Protein AF-A0A193GL97-F1 (afdb_monomer)

Mean predicted aligned error: 12.34 Å

Secondary structure (DSSP, 8-state):
------PPPPS---SSSS--SHHHHHHHHHTSS-HHHHHHHHHHHHHHHHHHTHHHHHHHHHHHHHS-S-HHHHHHHHHHHHHHHHHHHHHHHHHHT-TTSHHHHHHHHHHHHHHHHHHHHHHHHHHHHHHHHHHHHHTPPP-HHHHHHHHHHHHHHHHHHHHHHHHHH-HHHHHHHHHHHHHHHHHHHHS-SSTTHHHHHHHHHHHHHHHHH-HHHHGGGTSS-S--------TT---TT-------

pLDDT: mean 73.27, std 18.0, range [20.91, 94.56]

Foldseek 3Di:
DPPDPDDQDPLDDQPDPDDLAPLLVVVVVVVPADPVLSSLLLVVLLVVCCVPVVVVLVVQLVVLVVPDPDPVSSLVSSVVSSSVSSNVVLVVCVVVVPLCDHPSVSLVSLLVSLVSLLLSLLVVLLVLLVVLLVCVVVVHDDPLLVLLVSNLVSVVVLLVSLVVQCVSVNDVSSVVSVVSNVNSLVSQQPSDPDDPSNVSSVVSVVSNVVCVVCVVVSCPPVPPDPDPPPVPPRPSPDDSPPPDDPDD

Solvent-accessible surface area (backbone atoms only — not comparable to full-atom values): 14102 Å² total; per-residue (Å²): 129,81,74,83,79,77,66,84,72,71,87,69,80,56,88,55,90,62,80,81,53,63,72,54,45,53,40,45,74,66,68,82,46,60,62,70,42,48,33,50,38,50,39,54,42,47,54,49,37,59,66,77,40,38,69,65,48,50,53,52,42,52,50,28,61,73,75,42,90,49,67,68,60,25,48,49,48,41,47,50,53,52,50,53,48,32,53,52,51,51,52,53,39,54,74,73,63,43,67,73,44,70,72,56,16,45,53,55,32,39,54,53,50,54,52,50,42,42,53,50,50,16,49,50,36,34,50,53,16,52,50,48,41,49,25,55,77,74,70,45,84,73,65,49,70,63,51,15,55,53,52,43,55,48,50,58,49,48,52,53,48,28,55,50,38,22,76,75,67,33,64,72,50,18,55,52,43,49,52,49,38,49,51,12,57,50,34,30,58,57,36,56,96,66,70,56,36,30,47,51,27,52,49,30,51,54,48,27,54,49,34,72,76,40,45,84,82,59,46,89,77,69,85,81,73,94,72,72,81,70,79,66,73,60,86,78,72,64,64,96,79,70,73,78,78,84,72,133

Sequence (248 aa):
MEPDRKCPTPVYQPFLKELVIADLQDAERSGAFDRDVLLFAQDGYVMRVLAECRDRLAEAFTAANGDSEDPEERSSRKRSAVIAAVLELYARLKEEGDETTGVRGYAGAAAVFLNGAIVDYETYLRDVAQHLEQSVQVGHTPDVGWLAGHTYAVLARASRTIETVEAALGVEAGCRAETLISAGVRAIGSAGQDSVSAALGKQLWRTVEAIDRAPQTHVMNAEETLASTAVLDDVWDIAPAERQEFEP

Structure (mmCIF, N/CA/C/O backbone):
data_AF-A0A193GL97-F1
#
_entry.id   AF-A0A193GL97-F1
#
loop_
_atom_site.group_PDB
_atom_site.id
_atom_site.type_symbol
_atom_site.label_atom_id
_atom_site.label_alt_id
_atom_site.label_comp_id
_atom_site.label_asym_id
_atom_site.label_entity_id
_atom_site.label_seq_id
_atom_site.pdbx_PDB_ins_code
_atom_site.Cartn_x
_atom_site.Cartn_y
_atom_site.Cartn_z
_atom_site.occupancy
_atom_site.B_iso_or_equiv
_atom_site.auth_seq_id
_atom_site.auth_comp_id
_atom_site.auth_asym_id
_atom_site.auth_atom_id
_atom_site.pdbx_PDB_model_num
ATOM 1 N N . MET A 1 1 ? -5.688 11.686 -29.466 1.00 30.88 1 MET A N 1
ATOM 2 C CA . MET A 1 1 ? -5.939 11.512 -28.025 1.00 30.88 1 MET A CA 1
ATOM 3 C C . MET A 1 1 ? -4.676 10.914 -27.462 1.00 30.88 1 MET A C 1
ATOM 5 O O . MET A 1 1 ? -4.304 9.840 -27.918 1.00 30.88 1 MET A O 1
ATOM 9 N N . GLU A 1 2 ? -3.960 11.640 -26.606 1.00 32.41 2 GLU A N 1
ATOM 10 C CA . GLU A 1 2 ? -2.906 11.002 -25.817 1.00 32.41 2 GLU A CA 1
ATOM 11 C C . GLU A 1 2 ? -3.587 9.916 -24.973 1.00 32.41 2 GLU A C 1
ATOM 13 O O . GLU A 1 2 ? -4.615 10.217 -24.361 1.00 32.41 2 GLU A O 1
ATOM 18 N N . PRO A 1 3 ? -3.124 8.656 -25.012 1.00 39.53 3 PRO A N 1
ATOM 19 C CA . PRO A 1 3 ? -3.649 7.644 -24.110 1.00 39.53 3 PRO A CA 1
ATOM 20 C C . PRO A 1 3 ? -3.444 8.157 -22.686 1.00 39.53 3 PRO A C 1
ATOM 22 O O . PRO A 1 3 ? -2.360 8.658 -22.376 1.00 39.53 3 PRO A O 1
ATOM 25 N N . ASP A 1 4 ? -4.499 8.082 -21.872 1.00 42.72 4 ASP A N 1
ATOM 26 C CA . ASP A 1 4 ? -4.490 8.467 -20.462 1.00 42.72 4 ASP A CA 1
ATOM 27 C C . ASP A 1 4 ? -3.197 7.959 -19.825 1.00 42.72 4 ASP A C 1
ATOM 29 O O . ASP A 1 4 ? -2.963 6.748 -19.731 1.00 42.72 4 ASP A O 1
ATOM 33 N N . ARG A 1 5 ? -2.301 8.892 -19.487 1.00 46.00 5 ARG A N 1
ATOM 34 C CA . ARG A 1 5 ? -0.999 8.576 -18.907 1.00 46.00 5 ARG A CA 1
ATOM 35 C C . ARG A 1 5 ? -1.281 8.039 -17.511 1.00 46.00 5 ARG A C 1
ATOM 37 O O . ARG A 1 5 ? -1.418 8.811 -16.568 1.00 46.00 5 ARG A O 1
ATOM 44 N N . LYS A 1 6 ? -1.436 6.718 -17.389 1.00 41.28 6 LYS A N 1
ATOM 45 C CA . LYS A 1 6 ? -1.615 6.048 -16.101 1.00 41.28 6 LYS A CA 1
ATOM 46 C C . LYS A 1 6 ? -0.373 6.311 -15.255 1.00 41.28 6 LYS A C 1
ATOM 48 O O . LYS A 1 6 ? 0.662 5.674 -15.440 1.00 41.28 6 LYS A O 1
ATOM 53 N N . CYS A 1 7 ? -0.467 7.278 -14.348 1.00 41.31 7 CYS A N 1
ATOM 54 C CA . CYS A 1 7 ? 0.493 7.417 -13.264 1.00 41.31 7 CYS A CA 1
ATOM 55 C C . CYS A 1 7 ? 0.487 6.120 -12.444 1.00 41.31 7 CYS A C 1
ATOM 57 O O . CYS A 1 7 ? -0.584 5.523 -12.289 1.00 41.31 7 CYS A O 1
ATOM 59 N N . PRO A 1 8 ? 1.641 5.681 -11.911 1.00 42.50 8 PRO A N 1
ATOM 60 C CA . PRO A 1 8 ? 1.661 4.556 -10.994 1.00 42.50 8 PRO A CA 1
ATOM 61 C C . PRO A 1 8 ? 0.689 4.842 -9.855 1.00 42.50 8 PRO A C 1
ATOM 63 O O . PRO A 1 8 ? 0.817 5.848 -9.149 1.00 42.50 8 PRO A O 1
ATOM 66 N N . THR A 1 9 ? -0.320 3.986 -9.728 1.00 43.88 9 THR A N 1
ATOM 67 C CA . THR A 1 9 ? -1.281 4.051 -8.637 1.00 43.88 9 THR A CA 1
ATOM 68 C C . THR A 1 9 ? -0.497 3.931 -7.327 1.00 43.88 9 THR A C 1
ATOM 70 O O . THR A 1 9 ? 0.412 3.100 -7.250 1.00 43.88 9 THR A O 1
ATOM 73 N N . PRO A 1 10 ? -0.758 4.782 -6.318 1.00 46.41 10 PRO A N 1
ATOM 74 C CA . PRO A 1 10 ? -0.113 4.631 -5.023 1.00 46.41 10 PRO A CA 1
ATOM 75 C C . PRO A 1 10 ? -0.343 3.210 -4.500 1.00 46.41 10 PRO A C 1
ATOM 77 O O . PRO A 1 10 ? -1.465 2.718 -4.585 1.00 46.41 10 PRO A O 1
ATOM 80 N N . VAL A 1 11 ? 0.712 2.609 -3.941 1.00 53.19 11 VAL A N 1
ATOM 81 C CA . VAL A 1 11 ? 0.752 1.258 -3.335 1.00 53.19 11 VAL A CA 1
ATOM 82 C C . VAL A 1 11 ? -0.427 1.007 -2.388 1.00 53.19 11 VAL A C 1
ATOM 84 O O . VAL A 1 11 ? -0.918 -0.101 -2.233 1.00 53.19 11 VAL A O 1
ATOM 87 N N . TYR A 1 12 ? -0.904 2.062 -1.737 1.00 62.31 12 TYR A N 1
ATOM 88 C CA . TYR A 1 12 ? -2.032 2.002 -0.834 1.00 62.31 12 TYR A CA 1
ATOM 89 C C . TYR A 1 12 ? -2.668 3.388 -0.744 1.00 62.31 12 TYR A C 1
ATOM 91 O O . TYR A 1 12 ? -1.975 4.393 -0.564 1.00 62.31 12 TYR A O 1
ATOM 99 N N . GLN A 1 13 ? -3.990 3.450 -0.896 1.00 68.12 13 GLN A N 1
ATOM 100 C CA . GLN A 1 13 ? -4.765 4.654 -0.623 1.00 68.12 13 GLN A CA 1
ATOM 101 C C . GLN A 1 13 ? -5.579 4.431 0.650 1.00 68.12 13 GLN A C 1
ATOM 103 O O . GLN A 1 13 ? -6.522 3.640 0.619 1.00 68.12 13 GLN A O 1
ATOM 108 N N . PRO A 1 14 ? -5.237 5.112 1.754 1.00 73.88 14 PRO A N 1
ATOM 109 C CA . PRO A 1 14 ? -5.942 4.927 3.007 1.00 73.88 14 PRO A CA 1
ATOM 110 C C . PRO A 1 14 ? -7.363 5.475 2.918 1.00 73.88 14 PRO A C 1
ATOM 112 O O . PRO A 1 14 ? -7.591 6.591 2.436 1.00 73.88 14 PRO A O 1
ATOM 115 N N . PHE A 1 15 ? -8.310 4.707 3.441 1.00 77.12 15 PHE A N 1
ATOM 116 C CA . PHE A 1 15 ? -9.710 5.089 3.556 1.00 77.12 15 PHE A CA 1
ATOM 117 C C . PHE A 1 15 ? -9.863 6.312 4.465 1.00 77.12 15 PHE A C 1
ATOM 119 O O . PHE A 1 15 ? -10.583 7.263 4.150 1.00 77.12 15 PHE A O 1
ATOM 126 N N . LEU A 1 16 ? -9.120 6.326 5.574 1.00 80.25 16 LEU A N 1
ATOM 127 C CA . LEU A 1 16 ? -8.947 7.496 6.428 1.00 80.25 16 LEU A CA 1
ATOM 128 C C . LEU A 1 16 ? -7.535 8.059 6.245 1.00 80.25 16 LEU A C 1
ATOM 130 O O . LEU A 1 16 ? -6.561 7.463 6.684 1.00 80.25 16 LEU A O 1
ATOM 134 N N . LYS A 1 17 ? -7.422 9.247 5.639 1.00 83.38 17 LYS A N 1
ATOM 135 C CA . LYS A 1 17 ? -6.127 9.906 5.352 1.00 83.38 17 LYS A CA 1
ATOM 136 C C . LYS A 1 17 ? -5.343 10.336 6.600 1.00 83.38 17 LYS A C 1
ATOM 138 O O . LYS A 1 17 ? -4.157 10.665 6.503 1.00 83.38 17 LYS A O 1
ATOM 143 N N . GLU A 1 18 ? -6.010 10.360 7.747 1.00 88.38 18 GLU A N 1
ATOM 144 C CA . GLU A 1 18 ? -5.470 10.761 9.041 1.00 88.38 18 GLU A CA 1
ATOM 145 C C . GLU A 1 18 ? -5.626 9.622 10.049 1.00 88.38 18 GLU A C 1
ATOM 147 O O . GLU A 1 18 ? -6.633 8.907 10.051 1.00 88.38 18 GLU A O 1
ATOM 152 N N . LEU A 1 19 ? -4.633 9.469 10.927 1.00 89.31 19 LEU A N 1
ATOM 153 C CA . LEU A 1 19 ? -4.725 8.548 12.053 1.00 89.31 19 LEU A CA 1
ATOM 154 C C . LEU A 1 19 ? -5.715 9.104 13.077 1.00 89.31 19 LEU A C 1
ATOM 156 O O . LEU A 1 19 ? -5.576 10.239 13.526 1.00 89.31 19 LEU A O 1
ATOM 160 N N . VAL A 1 20 ? -6.693 8.292 13.464 1.00 92.38 20 VAL A N 1
ATOM 161 C CA . VAL A 1 20 ? -7.712 8.607 14.474 1.00 92.38 20 VAL A CA 1
ATOM 162 C C . VAL A 1 20 ? -7.527 7.791 15.753 1.00 92.38 20 VAL A C 1
ATOM 164 O O . VAL A 1 20 ? -7.973 8.212 16.816 1.00 92.38 20 VAL A O 1
ATOM 167 N N . ILE A 1 21 ? -6.840 6.647 15.679 1.00 92.25 21 ILE A N 1
ATOM 168 C CA . ILE A 1 21 ? -6.550 5.796 16.839 1.00 92.25 21 ILE A CA 1
ATOM 169 C C . ILE A 1 21 ? -5.367 6.382 17.622 1.00 92.25 21 ILE A C 1
ATOM 171 O O . ILE A 1 21 ? -4.259 6.478 17.095 1.00 92.25 21 ILE A O 1
ATOM 175 N N . ALA A 1 22 ? -5.588 6.722 18.896 1.00 91.75 22 ALA A N 1
ATOM 176 C CA . ALA A 1 22 ? -4.595 7.386 19.750 1.00 91.75 22 ALA A CA 1
ATOM 177 C C . ALA A 1 22 ? -3.260 6.626 19.845 1.00 91.75 22 ALA A C 1
ATOM 179 O O . ALA A 1 22 ? -2.205 7.234 19.690 1.00 91.75 22 ALA A O 1
ATOM 180 N N . ASP A 1 23 ? -3.299 5.300 20.007 1.00 88.12 23 ASP A N 1
ATOM 181 C CA . ASP A 1 23 ? -2.085 4.476 20.068 1.00 88.12 23 ASP A CA 1
ATOM 182 C C . ASP A 1 23 ? -1.264 4.557 18.765 1.00 88.12 23 ASP A C 1
ATOM 184 O O . ASP A 1 23 ? -0.035 4.567 18.805 1.00 88.12 23 ASP A O 1
ATOM 188 N N . LEU A 1 24 ? -1.926 4.647 17.604 1.00 89.56 24 LEU A N 1
ATOM 189 C CA . LEU A 1 24 ? -1.249 4.790 16.311 1.00 89.56 24 LEU A CA 1
ATOM 190 C C . LEU A 1 24 ? -0.707 6.211 16.120 1.00 89.56 24 LEU A C 1
ATOM 192 O O . LEU A 1 24 ? 0.387 6.376 15.590 1.00 89.56 24 LEU A O 1
ATOM 196 N N . GLN A 1 25 ? -1.422 7.232 16.596 1.00 91.12 25 GLN A N 1
ATOM 197 C CA . GLN A 1 25 ? -0.922 8.611 16.619 1.00 91.12 25 GLN A CA 1
ATOM 198 C C . GLN A 1 25 ? 0.302 8.759 17.539 1.00 91.12 25 GLN A C 1
ATOM 200 O O . GLN A 1 25 ? 1.227 9.507 17.227 1.00 91.12 25 GLN A O 1
ATOM 205 N N . ASP A 1 26 ? 0.315 8.073 18.686 1.00 87.12 26 ASP A N 1
ATOM 206 C CA . ASP A 1 26 ? 1.479 8.005 19.577 1.00 87.12 26 ASP A CA 1
ATOM 207 C C . ASP A 1 26 ? 2.656 7.301 18.884 1.00 87.12 26 ASP A C 1
ATOM 209 O O . ASP A 1 26 ? 3.794 7.772 18.961 1.00 87.12 26 ASP A O 1
ATOM 213 N N . ALA A 1 27 ? 2.382 6.211 18.159 1.00 82.75 27 ALA A N 1
ATOM 214 C CA . ALA A 1 27 ? 3.382 5.495 17.375 1.00 82.75 27 ALA A CA 1
ATOM 215 C C . ALA A 1 27 ? 3.979 6.378 16.263 1.00 82.75 27 ALA A C 1
ATOM 217 O O . ALA A 1 27 ? 5.202 6.446 16.141 1.00 82.75 27 ALA A O 1
ATOM 218 N N . GLU A 1 28 ? 3.153 7.122 15.520 1.00 86.56 28 GLU A N 1
ATOM 219 C CA . GLU A 1 28 ? 3.602 8.089 14.504 1.00 86.56 28 GLU A CA 1
ATOM 220 C C . GLU A 1 28 ? 4.511 9.159 15.125 1.00 86.56 28 GLU A C 1
ATOM 222 O O . GLU A 1 28 ? 5.621 9.400 14.648 1.00 86.56 28 GLU A O 1
ATOM 227 N N . ARG A 1 29 ? 4.092 9.745 16.256 1.00 87.62 29 ARG A N 1
ATOM 228 C CA . A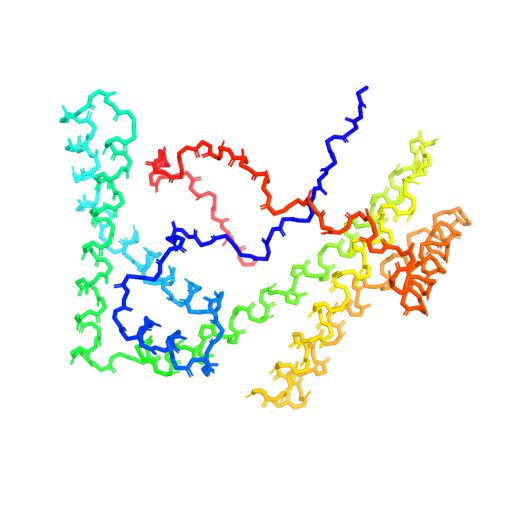RG A 1 29 ? 4.863 10.767 16.984 1.00 87.62 29 ARG A CA 1
ATOM 229 C C . ARG A 1 29 ? 6.214 10.272 17.494 1.00 87.62 29 ARG A C 1
ATOM 231 O O . ARG A 1 29 ? 7.126 11.080 17.657 1.00 87.62 29 ARG A O 1
ATOM 238 N N . SER A 1 30 ? 6.361 8.972 17.742 1.00 84.00 30 SER A N 1
ATOM 239 C CA . SER A 1 30 ? 7.635 8.393 18.180 1.00 84.00 30 SER A CA 1
ATOM 240 C C . SER A 1 30 ? 8.706 8.375 17.079 1.00 84.00 30 SER A C 1
ATOM 242 O O . SER A 1 30 ? 9.890 8.253 17.388 1.00 84.00 30 SER A O 1
ATOM 244 N N . GLY A 1 31 ? 8.306 8.464 15.803 1.00 77.44 31 GLY A N 1
ATOM 245 C CA . GLY A 1 31 ? 9.193 8.349 14.640 1.00 77.44 31 GLY A CA 1
ATOM 246 C C . GLY A 1 31 ? 9.763 6.946 14.400 1.00 77.44 31 GLY A C 1
ATOM 247 O O . GLY A 1 31 ? 10.525 6.754 13.457 1.00 77.44 31 GLY A O 1
ATOM 248 N N . ALA A 1 32 ? 9.409 5.963 15.232 1.00 74.56 32 ALA A N 1
ATOM 249 C CA . ALA A 1 32 ? 9.879 4.583 15.110 1.00 74.56 32 ALA A CA 1
ATOM 250 C C . ALA A 1 32 ? 9.029 3.728 14.150 1.00 74.56 32 ALA A C 1
ATOM 252 O O . ALA A 1 32 ? 9.404 2.596 13.846 1.00 74.56 32 ALA A O 1
ATOM 253 N N . PHE A 1 33 ? 7.890 4.252 13.691 1.00 77.44 33 PHE A N 1
ATOM 254 C CA . PHE A 1 33 ? 6.900 3.541 12.886 1.00 77.44 33 PHE A CA 1
ATOM 255 C C . PHE A 1 33 ? 6.635 4.303 11.585 1.00 77.44 33 PHE A C 1
ATOM 257 O O . PHE A 1 33 ? 6.623 5.534 11.574 1.00 77.44 33 PHE A O 1
ATOM 264 N N . ASP A 1 34 ? 6.420 3.568 10.495 1.00 80.88 34 ASP A N 1
ATOM 265 C CA . ASP A 1 34 ? 6.115 4.153 9.191 1.00 80.88 34 ASP A CA 1
ATOM 266 C C . ASP A 1 34 ? 4.639 4.570 9.133 1.00 80.88 34 ASP A C 1
ATOM 268 O O . ASP A 1 34 ? 3.741 3.786 9.457 1.00 80.88 34 ASP A O 1
ATOM 272 N N . ARG A 1 35 ? 4.384 5.817 8.726 1.00 84.31 35 ARG A N 1
ATOM 273 C CA . ARG A 1 35 ? 3.038 6.396 8.660 1.00 84.31 35 ARG A CA 1
ATOM 274 C C . ARG A 1 35 ? 2.111 5.622 7.728 1.00 84.31 35 ARG A C 1
ATOM 276 O O . ARG A 1 35 ? 0.949 5.428 8.076 1.00 84.31 35 ARG A O 1
ATOM 283 N N . ASP A 1 36 ? 2.597 5.169 6.578 1.00 82.56 36 ASP A N 1
ATOM 284 C CA . ASP A 1 36 ? 1.759 4.473 5.598 1.00 82.56 36 ASP A CA 1
ATOM 285 C C . ASP A 1 36 ? 1.344 3.097 6.130 1.00 82.56 36 ASP A C 1
ATOM 287 O O . ASP A 1 36 ? 0.197 2.680 5.966 1.00 82.56 36 ASP A O 1
ATOM 291 N N . VAL A 1 37 ? 2.232 2.446 6.885 1.00 82.38 37 VAL A N 1
ATOM 292 C CA . VAL A 1 37 ? 1.931 1.196 7.592 1.00 82.38 37 VAL A CA 1
ATOM 293 C C . VAL A 1 37 ? 0.945 1.421 8.742 1.00 82.38 37 VAL A C 1
ATOM 295 O O . VAL A 1 37 ? 0.047 0.607 8.951 1.00 82.38 37 VAL A O 1
ATOM 298 N N . LEU A 1 38 ? 1.071 2.523 9.488 1.00 84.75 38 LEU A N 1
ATOM 299 C CA . LEU A 1 38 ? 0.113 2.875 10.543 1.00 84.75 38 LEU A CA 1
ATOM 300 C C . LEU A 1 38 ? -1.281 3.145 9.968 1.00 84.75 38 LEU A C 1
ATOM 302 O O . LEU A 1 38 ? -2.280 2.685 10.521 1.00 84.75 38 LEU A O 1
ATOM 306 N N . LEU A 1 39 ? -1.353 3.855 8.841 1.00 87.19 39 LEU A N 1
ATOM 307 C CA . LEU A 1 39 ? -2.603 4.085 8.124 1.00 87.19 39 LEU A CA 1
ATOM 308 C C . LEU A 1 39 ? -3.184 2.766 7.608 1.00 87.19 39 LEU A C 1
ATOM 310 O O . LEU A 1 39 ? -4.387 2.559 7.716 1.00 87.19 39 LEU A O 1
ATOM 314 N N . PHE A 1 40 ? -2.349 1.855 7.103 1.00 84.88 40 PHE A N 1
ATOM 315 C CA . PHE A 1 40 ? -2.766 0.509 6.700 1.00 84.88 40 PHE A CA 1
ATOM 316 C C . PHE A 1 40 ? -3.318 -0.312 7.872 1.00 84.88 40 PHE A C 1
ATOM 318 O O . PHE A 1 40 ? -4.368 -0.946 7.758 1.00 84.88 40 PHE A O 1
ATOM 325 N N . ALA A 1 41 ? -2.665 -0.251 9.034 1.00 87.69 41 ALA A N 1
ATOM 326 C CA . ALA A 1 41 ? -3.156 -0.894 10.248 1.00 87.69 41 ALA A CA 1
ATOM 327 C C . ALA A 1 41 ? -4.531 -0.343 10.666 1.00 87.69 41 ALA A C 1
ATOM 329 O O . ALA A 1 41 ? -5.422 -1.113 11.021 1.00 87.69 41 ALA A O 1
ATOM 330 N N . GLN A 1 42 ? -4.723 0.979 10.587 1.00 91.00 42 GLN A N 1
ATOM 331 C CA . GLN A 1 42 ? -6.008 1.621 10.862 1.00 91.00 42 GLN A CA 1
ATOM 332 C C . GLN A 1 42 ? -7.106 1.168 9.894 1.00 91.00 42 GLN A C 1
ATOM 334 O O . GLN A 1 42 ? -8.223 0.884 10.329 1.00 91.00 42 GLN A O 1
ATOM 339 N N . ASP A 1 43 ? -6.801 1.067 8.603 1.00 87.31 43 ASP A N 1
ATOM 340 C CA . ASP A 1 43 ? -7.774 0.620 7.608 1.00 87.31 43 ASP A CA 1
ATOM 341 C C . ASP A 1 43 ? -8.220 -0.823 7.832 1.00 87.31 43 ASP 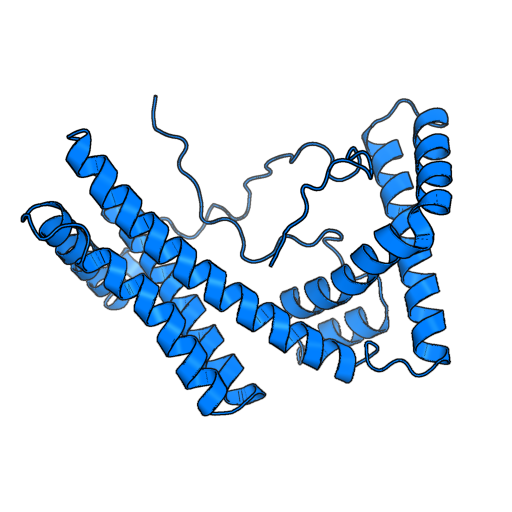A C 1
ATOM 343 O O . ASP A 1 43 ? -9.371 -1.148 7.548 1.00 87.31 43 ASP A O 1
ATOM 347 N N . GLY A 1 44 ? -7.383 -1.674 8.432 1.00 84.94 44 GLY A N 1
ATOM 348 C CA . GLY A 1 44 ? -7.820 -2.987 8.912 1.00 84.94 44 GLY A CA 1
ATOM 349 C C . GLY A 1 44 ? -9.034 -2.892 9.849 1.00 84.94 44 GLY A C 1
ATOM 350 O O . GLY A 1 44 ? -10.003 -3.640 9.696 1.00 84.94 44 GLY A O 1
ATOM 351 N N . TYR A 1 45 ? -9.041 -1.917 10.765 1.00 88.44 45 TYR A N 1
ATOM 352 C CA . TYR A 1 45 ? -10.187 -1.653 11.641 1.00 88.44 45 TYR A CA 1
ATOM 353 C C . TYR A 1 45 ? -11.368 -1.044 10.893 1.00 88.44 45 TYR A C 1
ATOM 355 O O . TYR A 1 45 ? -12.508 -1.419 11.160 1.00 88.44 45 TYR A O 1
ATOM 363 N N . VAL A 1 46 ? -11.115 -0.138 9.946 1.00 86.25 46 VAL A N 1
ATOM 364 C CA . VAL A 1 46 ? -12.163 0.437 9.089 1.00 86.25 46 VAL A CA 1
ATOM 365 C C . VAL A 1 46 ? -12.886 -0.671 8.325 1.00 86.25 46 VAL A C 1
ATOM 367 O O . VAL A 1 46 ? -14.111 -0.752 8.367 1.00 86.25 46 VAL A O 1
ATOM 370 N N . MET A 1 47 ? -12.142 -1.569 7.682 1.00 84.25 47 MET A N 1
ATOM 371 C CA . MET A 1 47 ? -12.690 -2.691 6.923 1.00 8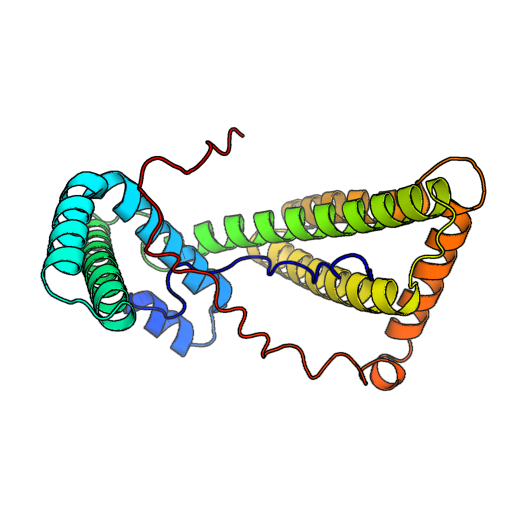4.25 47 MET A CA 1
ATOM 372 C C . MET A 1 47 ? -13.499 -3.637 7.810 1.00 84.25 47 MET A C 1
ATOM 374 O O . MET A 1 47 ? -14.591 -4.060 7.430 1.00 84.25 47 MET A O 1
ATOM 378 N N . ARG A 1 48 ? -13.009 -3.917 9.022 1.00 85.88 48 ARG A N 1
ATOM 379 C CA . ARG A 1 48 ? -13.728 -4.730 10.006 1.00 85.88 48 ARG A CA 1
ATOM 380 C C . ARG A 1 48 ? -15.026 -4.061 10.460 1.00 85.88 48 ARG A C 1
ATOM 382 O O . ARG A 1 48 ? -16.055 -4.723 10.520 1.00 85.88 48 ARG A O 1
ATOM 389 N N . VAL A 1 49 ? -15.015 -2.750 10.693 1.00 87.81 49 VAL A N 1
ATOM 390 C CA . VAL A 1 49 ? -16.213 -1.955 11.010 1.00 87.81 49 VAL A CA 1
ATOM 391 C C . VAL A 1 49 ? -17.225 -1.965 9.866 1.00 87.81 49 VAL A C 1
ATOM 393 O O . VAL A 1 49 ? -18.414 -2.158 10.110 1.00 87.81 49 VAL A O 1
ATOM 396 N N . LEU A 1 50 ? -16.778 -1.796 8.621 1.00 82.62 50 LEU A N 1
ATOM 397 C CA . LEU A 1 50 ? -17.660 -1.836 7.452 1.00 82.62 50 LEU A CA 1
ATOM 398 C C . LEU A 1 50 ? -18.338 -3.206 7.288 1.00 82.62 50 LEU A C 1
ATOM 400 O O . LEU A 1 50 ? -19.478 -3.266 6.828 1.00 82.62 50 LEU A O 1
ATOM 404 N N . ALA A 1 51 ? -17.667 -4.288 7.692 1.00 80.12 51 ALA A N 1
ATOM 405 C CA . ALA A 1 51 ? -18.212 -5.641 7.657 1.00 80.12 51 ALA A CA 1
ATOM 406 C C . ALA A 1 51 ? -19.121 -5.957 8.862 1.00 80.12 51 ALA A C 1
ATOM 408 O O . ALA A 1 51 ? -20.251 -6.404 8.679 1.00 80.12 51 ALA A O 1
ATOM 409 N N . GLU A 1 52 ? -18.652 -5.719 10.090 1.00 85.56 52 GLU A N 1
ATOM 410 C CA . GLU A 1 52 ? -19.344 -6.112 11.329 1.00 85.56 52 GLU A CA 1
ATOM 411 C C . GLU A 1 52 ? -20.455 -5.137 11.743 1.00 85.56 52 GLU A C 1
ATOM 413 O O . GLU A 1 52 ? -21.426 -5.538 12.379 1.00 85.56 52 GLU A O 1
ATOM 418 N N . CYS A 1 53 ? -20.327 -3.850 11.413 1.00 86.00 53 CYS A N 1
ATOM 419 C CA . CYS A 1 53 ? -21.275 -2.798 11.799 1.00 86.00 53 CYS A CA 1
ATOM 420 C C . CYS A 1 53 ? -22.078 -2.264 10.606 1.00 86.00 53 CYS A C 1
ATOM 422 O O . CYS A 1 53 ? -22.559 -1.128 10.649 1.00 86.00 53 CYS A O 1
ATOM 424 N N . ARG A 1 54 ? -22.228 -3.070 9.546 1.00 80.94 54 ARG A N 1
ATOM 425 C CA . ARG A 1 54 ? -22.854 -2.665 8.280 1.00 80.94 54 ARG A CA 1
ATOM 426 C C . ARG A 1 54 ? -24.232 -2.031 8.471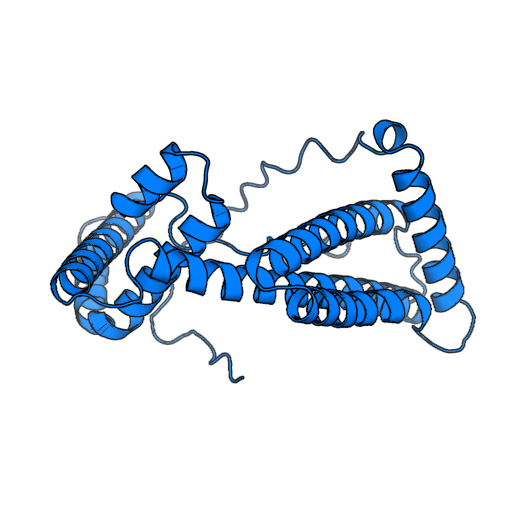 1.00 80.94 54 ARG A C 1
ATOM 428 O O . ARG A 1 54 ? -24.462 -0.942 7.957 1.00 80.94 54 ARG A O 1
ATOM 435 N N . ASP A 1 55 ? -25.118 -2.681 9.221 1.00 82.56 55 ASP A N 1
ATOM 436 C CA . ASP A 1 55 ? -26.505 -2.222 9.389 1.00 82.56 55 ASP A CA 1
ATOM 437 C C . ASP A 1 55 ? -26.567 -0.888 10.145 1.00 82.56 55 ASP A C 1
ATOM 439 O O . ASP A 1 55 ? -27.216 0.060 9.707 1.00 82.56 55 ASP A O 1
ATOM 443 N N . ARG A 1 56 ? -25.781 -0.767 11.221 1.00 85.38 56 ARG A N 1
ATOM 444 C CA . ARG A 1 56 ? -25.659 0.469 12.005 1.00 85.38 56 ARG A CA 1
ATOM 445 C C . ARG A 1 56 ? -25.109 1.629 11.170 1.00 85.38 56 ARG A C 1
ATOM 447 O O . ARG A 1 56 ? -25.567 2.762 11.296 1.00 85.38 56 ARG A O 1
ATOM 454 N N . LEU A 1 57 ? -24.120 1.361 10.316 1.00 86.44 57 LEU A N 1
ATOM 455 C CA . LEU A 1 57 ? -23.568 2.372 9.414 1.00 86.44 57 LEU A CA 1
ATOM 456 C C . LEU A 1 57 ? -24.548 2.745 8.303 1.00 86.44 57 LEU A C 1
ATOM 458 O O . LEU A 1 57 ? -24.627 3.917 7.951 1.00 86.44 57 LEU A O 1
ATOM 462 N N . ALA A 1 58 ? -25.323 1.791 7.785 1.00 80.88 58 ALA A N 1
ATOM 463 C CA . ALA A 1 58 ? -26.355 2.066 6.791 1.00 80.88 58 ALA A CA 1
ATOM 464 C C . ALA A 1 58 ? -27.438 3.007 7.345 1.00 80.88 58 ALA A C 1
ATOM 466 O O . ALA A 1 58 ? -27.836 3.954 6.662 1.00 80.88 58 ALA A O 1
ATOM 467 N N . GLU A 1 59 ? -27.862 2.811 8.596 1.00 86.50 59 GLU A N 1
ATOM 468 C CA . GLU A 1 59 ? -28.766 3.733 9.294 1.00 86.50 59 GLU A CA 1
ATOM 469 C C . GLU A 1 59 ? -28.140 5.126 9.449 1.00 86.50 59 GLU A C 1
ATOM 471 O O . GLU A 1 59 ? -28.756 6.127 9.077 1.00 86.50 59 GLU A O 1
ATOM 476 N N . ALA A 1 60 ? -26.887 5.200 9.914 1.00 83.88 60 ALA A N 1
ATOM 477 C CA . ALA A 1 60 ? -26.172 6.467 10.074 1.00 83.88 60 ALA A CA 1
ATOM 478 C C . ALA A 1 60 ? -25.978 7.210 8.739 1.00 83.88 60 ALA A C 1
ATOM 480 O O . ALA A 1 60 ? -26.101 8.433 8.683 1.00 83.88 60 ALA A O 1
ATOM 481 N N . PHE A 1 61 ? -25.708 6.489 7.650 1.00 84.94 61 PHE A N 1
ATOM 482 C CA . PHE A 1 61 ? -25.538 7.070 6.317 1.00 84.94 61 PHE A CA 1
ATOM 483 C C . PHE A 1 61 ? -26.872 7.554 5.748 1.00 84.94 61 PHE A C 1
ATOM 485 O O . PHE A 1 61 ? -26.922 8.599 5.101 1.00 84.94 61 PHE A O 1
ATOM 492 N N . THR A 1 62 ? -27.959 6.831 6.025 1.00 83.62 62 THR A N 1
ATOM 493 C CA . THR A 1 62 ? -29.316 7.246 5.650 1.00 83.62 62 THR A CA 1
ATOM 494 C C . THR A 1 62 ? -29.712 8.528 6.379 1.00 83.62 62 THR A C 1
ATOM 496 O O . THR A 1 62 ? -30.196 9.460 5.741 1.00 83.62 62 THR A O 1
ATOM 499 N N . ALA A 1 63 ? -29.436 8.616 7.684 1.00 83.56 63 ALA A N 1
ATOM 500 C CA . ALA A 1 63 ? -29.653 9.832 8.465 1.00 83.56 63 ALA A CA 1
ATOM 501 C C . ALA A 1 63 ? -28.803 11.001 7.937 1.00 83.56 63 ALA A C 1
ATOM 503 O O . ALA A 1 63 ? -29.330 12.075 7.660 1.00 83.56 63 ALA A O 1
ATOM 504 N N . ALA A 1 64 ? -27.511 10.768 7.677 1.00 78.31 64 ALA A N 1
ATOM 505 C CA . ALA A 1 64 ? -26.623 11.785 7.117 1.00 78.31 64 ALA A CA 1
ATOM 506 C C . ALA A 1 64 ? -27.140 12.337 5.780 1.00 78.31 64 ALA A C 1
ATOM 508 O O . ALA A 1 64 ? -27.088 13.545 5.569 1.00 78.31 64 ALA A O 1
ATOM 509 N N . ASN A 1 65 ? -27.677 11.474 4.911 1.00 79.19 65 ASN A N 1
ATOM 510 C CA . ASN A 1 65 ? -28.267 11.874 3.634 1.00 79.19 65 ASN A CA 1
ATOM 511 C C . ASN A 1 65 ? -29.603 12.625 3.774 1.00 79.19 65 ASN A C 1
ATOM 513 O O . ASN A 1 65 ? -29.935 13.409 2.890 1.00 79.19 65 ASN A O 1
ATOM 517 N N . GLY A 1 66 ? -30.373 12.381 4.838 1.00 76.12 66 GLY A N 1
ATOM 518 C CA . GLY A 1 66 ? -31.638 13.076 5.101 1.00 76.12 66 GLY A CA 1
ATOM 519 C C . GLY A 1 66 ? -31.473 14.456 5.746 1.00 76.12 66 GLY A C 1
ATOM 520 O O . GLY A 1 66 ? -32.337 15.313 5.578 1.00 76.12 66 GLY A O 1
ATOM 521 N N . ASP A 1 67 ? -30.363 14.679 6.454 1.00 73.81 67 ASP A N 1
ATOM 522 C CA . ASP A 1 67 ? -30.170 15.838 7.334 1.00 73.81 67 ASP A CA 1
ATOM 523 C C . ASP A 1 67 ? -29.370 17.003 6.709 1.00 73.81 67 ASP A C 1
ATOM 525 O O . ASP A 1 67 ? -29.118 17.998 7.395 1.00 73.81 67 ASP A O 1
ATOM 529 N N . SER A 1 68 ? -28.876 16.891 5.471 1.00 71.44 68 SER A N 1
ATOM 530 C CA . SER A 1 68 ? -28.198 17.998 4.769 1.00 71.44 68 SER A CA 1
ATOM 531 C C . SER A 1 68 ? -28.227 17.817 3.250 1.00 71.44 68 SER A C 1
ATOM 533 O O . SER A 1 68 ? -28.004 16.718 2.747 1.00 71.44 68 SER A O 1
ATOM 535 N N . GLU A 1 69 ? -28.468 18.903 2.511 1.00 74.56 69 GLU A N 1
ATOM 536 C CA . GLU A 1 69 ? -28.344 18.930 1.045 1.00 74.56 69 GLU A CA 1
ATOM 537 C C . GLU A 1 69 ? -26.885 19.134 0.591 1.00 74.56 69 GLU A C 1
ATOM 539 O O . GLU A 1 69 ? -26.555 18.844 -0.561 1.00 74.56 69 GLU A O 1
ATOM 544 N N . ASP A 1 70 ? -25.996 19.577 1.490 1.00 80.31 70 ASP A N 1
ATOM 545 C CA . ASP A 1 70 ? -24.585 19.817 1.185 1.00 80.31 70 ASP A CA 1
ATOM 546 C C . ASP A 1 70 ? -23.811 18.484 1.102 1.00 80.31 70 ASP A C 1
ATOM 548 O O . ASP A 1 70 ? -23.716 17.759 2.101 1.00 80.31 70 ASP A O 1
ATOM 552 N N . PRO A 1 71 ? -23.259 18.114 -0.072 1.00 76.25 71 PRO A N 1
ATOM 553 C CA . PRO A 1 71 ? -22.474 16.891 -0.224 1.00 76.25 71 PRO A CA 1
ATOM 554 C C . PRO A 1 71 ? -21.267 16.825 0.720 1.00 76.25 71 PRO A C 1
ATOM 556 O O . PRO A 1 71 ? -20.977 15.753 1.249 1.00 76.25 71 PRO A O 1
ATOM 559 N N . GLU A 1 72 ? -20.597 17.944 0.997 1.00 77.94 72 GLU A N 1
ATOM 560 C CA . GLU A 1 72 ? -19.406 17.940 1.850 1.00 77.94 72 GLU A CA 1
ATOM 561 C C . GLU A 1 72 ? -19.772 17.666 3.316 1.00 77.94 72 GLU A C 1
ATOM 563 O O . GLU A 1 72 ? -19.120 16.870 4.002 1.00 77.94 72 GLU A O 1
ATOM 568 N N . GLU A 1 73 ? -20.878 18.247 3.784 1.00 80.56 73 GLU A N 1
ATOM 569 C CA . GLU A 1 73 ? -21.404 18.001 5.124 1.00 80.56 73 GLU A CA 1
ATOM 570 C C . GLU A 1 73 ? -21.891 16.552 5.291 1.00 80.56 73 GLU A C 1
ATOM 572 O O . GLU A 1 73 ? -21.602 15.914 6.311 1.00 80.56 73 GLU A O 1
ATOM 577 N N . ARG A 1 74 ? -22.569 15.992 4.279 1.00 80.31 74 ARG A N 1
ATOM 578 C CA . ARG A 1 74 ? -22.979 14.577 4.271 1.00 80.31 74 ARG A CA 1
ATOM 579 C C . ARG A 1 74 ? -21.773 13.653 4.402 1.00 80.31 74 ARG A C 1
ATOM 581 O O . ARG A 1 74 ? -21.770 12.759 5.252 1.00 80.31 74 ARG A O 1
ATOM 588 N N . SER A 1 75 ? -20.731 13.890 3.616 1.00 76.44 75 SER A N 1
ATOM 589 C CA . SER A 1 75 ? -19.528 13.054 3.608 1.00 76.44 75 SER A CA 1
ATOM 590 C C . SER A 1 75 ? -18.695 13.216 4.876 1.00 76.44 75 SER A C 1
ATOM 592 O O . SER A 1 75 ? -18.155 12.233 5.390 1.00 76.44 75 SER A O 1
ATOM 594 N N . SER A 1 76 ? -18.683 14.412 5.467 1.00 81.75 76 SER A N 1
ATOM 595 C CA . SER A 1 76 ? -18.131 14.642 6.804 1.00 81.75 76 SER A CA 1
ATOM 596 C C . SER A 1 76 ? -18.864 13.820 7.872 1.00 81.75 76 SER A C 1
ATOM 598 O O . SER A 1 76 ? -18.227 13.092 8.634 1.00 81.75 76 SER A O 1
ATOM 600 N N . ARG A 1 77 ? -20.205 13.824 7.879 1.00 82.25 77 ARG A N 1
ATOM 601 C CA . ARG A 1 77 ? -21.011 13.044 8.839 1.00 82.25 77 ARG A CA 1
ATOM 602 C C . ARG A 1 77 ? -20.834 11.535 8.670 1.00 82.25 77 ARG A C 1
ATOM 604 O O . ARG A 1 77 ? -20.648 10.832 9.665 1.00 82.25 77 ARG A O 1
ATOM 611 N N . LYS A 1 78 ? -20.832 11.032 7.429 1.00 83.62 78 LYS A N 1
ATOM 612 C CA . LYS A 1 78 ? -20.543 9.617 7.128 1.00 83.62 78 LYS A CA 1
ATOM 613 C C . LYS A 1 78 ? -19.157 9.218 7.648 1.00 83.62 78 LYS A C 1
ATOM 615 O O . LYS A 1 78 ? -19.021 8.197 8.324 1.00 83.62 78 LYS A O 1
ATOM 620 N N . ARG A 1 79 ? -18.144 10.060 7.415 1.00 85.25 79 ARG A N 1
ATOM 621 C CA . ARG A 1 79 ? -16.785 9.861 7.937 1.00 85.25 79 ARG A CA 1
ATOM 622 C C . ARG A 1 79 ? -16.760 9.836 9.463 1.00 85.25 79 ARG A C 1
ATOM 624 O O . ARG A 1 79 ? -16.162 8.929 10.033 1.00 85.25 79 ARG A O 1
ATOM 631 N N . SER A 1 80 ? -17.431 10.773 10.133 1.00 88.25 80 SER A N 1
ATOM 632 C CA . SER A 1 80 ? -17.524 10.797 11.599 1.00 88.25 80 SER A CA 1
ATOM 633 C C . SER A 1 80 ? -18.177 9.535 12.166 1.00 88.25 80 SER A C 1
ATOM 635 O O . SER A 1 80 ? -17.701 9.019 13.176 1.00 88.25 80 SER A O 1
ATOM 637 N N . ALA A 1 81 ? -19.214 9.002 11.511 1.00 89.31 81 ALA A N 1
ATOM 638 C CA . ALA A 1 81 ? -19.857 7.755 11.925 1.00 89.31 81 ALA A CA 1
ATOM 639 C C . ALA A 1 81 ? -18.899 6.554 11.839 1.00 89.31 81 ALA A C 1
ATOM 641 O O . ALA A 1 81 ? -18.824 5.754 12.774 1.00 89.31 81 ALA A O 1
ATOM 642 N N . VAL A 1 82 ? -18.116 6.457 10.758 1.00 89.19 82 VAL A N 1
ATOM 643 C CA . VAL A 1 82 ? -17.088 5.413 10.620 1.00 89.19 82 VAL A CA 1
ATOM 644 C C . VAL A 1 82 ? -15.980 5.582 11.655 1.00 89.19 82 VAL A C 1
ATOM 646 O O . VAL A 1 82 ? -15.620 4.604 12.304 1.00 89.19 82 VAL A O 1
ATOM 649 N N . ILE A 1 83 ? -15.482 6.803 11.875 1.00 92.12 83 ILE A N 1
ATOM 650 C CA . ILE A 1 83 ? -14.461 7.077 12.899 1.00 92.12 83 ILE A CA 1
ATOM 651 C C . ILE A 1 83 ? -14.956 6.642 14.282 1.00 92.12 83 ILE A C 1
ATOM 653 O O . ILE A 1 83 ? -14.242 5.932 14.986 1.00 92.12 83 ILE A O 1
ATOM 657 N N . ALA A 1 84 ? -16.182 7.009 14.662 1.00 93.31 84 ALA A N 1
ATOM 658 C CA . ALA A 1 84 ? -16.753 6.625 15.951 1.00 93.31 84 ALA A CA 1
ATOM 659 C C . ALA A 1 84 ? -16.823 5.097 16.114 1.00 93.31 84 ALA A C 1
ATOM 661 O O . ALA A 1 84 ? -16.407 4.567 17.143 1.00 93.31 84 ALA A O 1
ATOM 662 N N . ALA A 1 85 ? -17.278 4.385 15.079 1.00 91.56 85 ALA A N 1
ATOM 663 C CA . ALA A 1 85 ? -17.344 2.928 15.090 1.00 91.56 85 ALA A CA 1
ATOM 664 C C . ALA A 1 85 ? -15.953 2.267 15.154 1.00 91.56 85 ALA A C 1
ATOM 666 O O . ALA A 1 85 ? -15.787 1.267 15.848 1.00 91.56 85 ALA A O 1
ATOM 667 N N . VAL A 1 86 ? -14.947 2.831 14.477 1.00 92.50 86 VAL A N 1
ATOM 668 C CA . VAL A 1 86 ? -13.554 2.349 14.528 1.00 92.50 86 VAL A CA 1
ATOM 669 C C . VAL A 1 86 ? -12.966 2.514 15.922 1.00 92.50 86 VAL A C 1
ATOM 671 O O . VAL A 1 86 ? -12.343 1.586 16.431 1.00 92.50 86 VAL A O 1
ATOM 674 N N . LEU A 1 87 ? -13.184 3.665 16.559 1.00 94.56 87 LEU A N 1
ATOM 675 C CA . LEU A 1 87 ? -12.696 3.922 17.914 1.00 94.56 87 LEU A CA 1
ATOM 676 C C . LEU A 1 87 ? -13.351 2.995 18.943 1.00 94.56 87 LEU A C 1
ATOM 678 O O . LEU A 1 87 ? -12.662 2.473 19.817 1.00 94.56 87 LEU A O 1
ATOM 682 N N . GLU A 1 88 ? -14.656 2.752 18.815 1.00 94.56 88 GLU A N 1
ATOM 683 C CA . GLU A 1 88 ? -15.391 1.804 19.658 1.00 94.56 88 GLU A CA 1
ATOM 68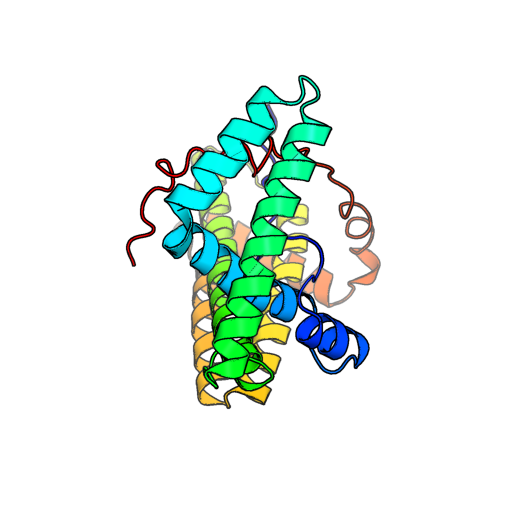4 C C . GLU A 1 88 ? -14.869 0.371 19.480 1.00 94.56 88 GLU A C 1
ATOM 686 O O . GLU A 1 88 ? -14.572 -0.305 20.467 1.00 94.56 88 GLU A O 1
ATOM 691 N N . LEU A 1 89 ? -14.693 -0.075 18.230 1.00 92.62 89 LEU A N 1
ATOM 692 C CA . LEU A 1 89 ? -14.126 -1.387 17.926 1.00 92.62 89 LEU A CA 1
ATOM 693 C C . LEU A 1 89 ? -12.717 -1.527 18.509 1.00 92.62 89 LEU A C 1
ATOM 695 O O . LEU A 1 89 ? -12.424 -2.525 19.163 1.00 92.62 89 LEU A O 1
ATOM 699 N N . TYR A 1 90 ? -11.852 -0.534 18.292 1.00 92.75 90 TYR A N 1
ATOM 700 C CA . TYR A 1 90 ? -10.481 -0.551 18.795 1.00 92.75 90 TYR A CA 1
ATOM 701 C C . TYR A 1 90 ? -10.439 -0.642 20.323 1.00 92.75 90 TYR A C 1
ATOM 703 O O . TYR A 1 90 ? -9.696 -1.457 20.868 1.00 92.75 90 TYR A O 1
ATOM 711 N N . ALA A 1 91 ? -11.253 0.161 21.016 1.00 93.31 91 ALA A N 1
ATOM 712 C CA . ALA A 1 91 ? -11.335 0.144 22.473 1.00 93.31 91 ALA A CA 1
ATOM 713 C C . ALA A 1 91 ? -11.769 -1.232 22.997 1.00 93.31 91 ALA A C 1
ATOM 715 O O . ALA A 1 91 ? -11.093 -1.790 23.860 1.00 93.31 91 ALA A O 1
ATOM 716 N N . ARG A 1 92 ? -12.822 -1.819 22.410 1.00 94.44 92 ARG A N 1
ATOM 717 C CA . ARG A 1 92 ? -13.301 -3.165 22.757 1.00 94.44 92 ARG A CA 1
ATOM 718 C C . ARG A 1 92 ? -12.211 -4.222 22.575 1.00 94.44 92 ARG A C 1
ATOM 720 O O . ARG A 1 92 ? -11.915 -4.967 23.501 1.00 94.44 92 ARG A O 1
ATOM 727 N N . LEU A 1 93 ? -11.576 -4.261 21.403 1.00 91.62 93 LEU A N 1
ATOM 728 C CA . LEU A 1 93 ? -10.526 -5.239 21.098 1.00 91.62 93 LEU A CA 1
ATOM 729 C C . LEU A 1 93 ? -9.312 -5.088 22.023 1.00 91.62 93 LEU A C 1
ATOM 731 O O . LEU A 1 93 ? -8.705 -6.077 22.428 1.00 91.62 93 LEU A O 1
ATOM 735 N N . LYS A 1 94 ? -8.974 -3.852 22.401 1.00 90.31 94 LYS A N 1
ATOM 736 C CA . LYS A 1 94 ? -7.888 -3.570 23.345 1.00 90.31 94 LYS A CA 1
ATOM 737 C C . LYS A 1 94 ? -8.218 -4.057 24.757 1.00 90.31 94 LYS A C 1
ATOM 739 O O . LYS A 1 94 ? -7.338 -4.594 25.424 1.00 90.31 94 LYS A O 1
ATOM 744 N N . GLU A 1 95 ? -9.461 -3.896 25.205 1.00 91.94 95 GLU A N 1
ATOM 745 C CA . GLU A 1 95 ? -9.936 -4.432 26.490 1.00 91.94 95 GLU A CA 1
ATOM 746 C C . GLU A 1 95 ? -9.953 -5.967 26.507 1.00 91.94 95 GLU A C 1
ATOM 748 O O . GLU A 1 95 ? -9.596 -6.579 27.512 1.00 91.94 95 GLU A O 1
ATOM 753 N N . GLU A 1 96 ? -10.306 -6.588 25.381 1.00 91.88 96 GLU A N 1
ATOM 754 C CA . GLU A 1 96 ? -10.308 -8.044 25.194 1.00 91.88 96 GLU A CA 1
ATOM 755 C C . GLU A 1 96 ? -8.894 -8.639 25.044 1.00 91.88 96 GLU A C 1
ATOM 757 O O . GLU A 1 96 ? -8.719 -9.854 25.149 1.00 91.88 96 GLU A O 1
ATOM 762 N N . GLY A 1 97 ? -7.874 -7.798 24.845 1.00 85.62 97 GLY A N 1
ATOM 763 C CA . GLY A 1 97 ? -6.488 -8.225 24.649 1.00 85.62 97 GLY A CA 1
ATOM 764 C C . GL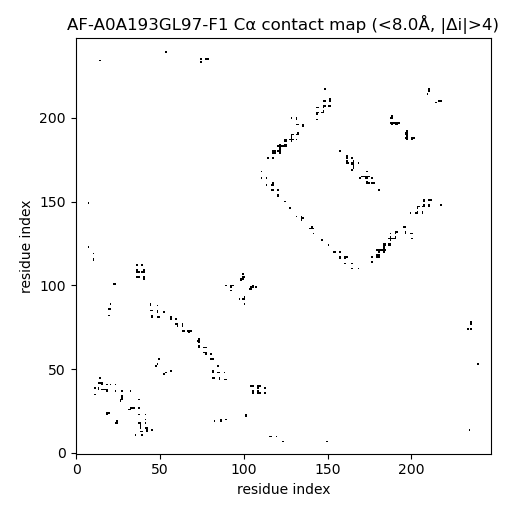Y A 1 97 ? -6.220 -8.829 23.268 1.00 85.62 97 GLY A C 1
ATOM 765 O O . GLY A 1 97 ? -5.341 -9.683 23.142 1.00 85.62 97 GLY A O 1
ATOM 766 N N . ASP A 1 98 ? -6.970 -8.407 22.248 1.00 88.62 98 ASP A N 1
ATOM 767 C CA . ASP A 1 98 ? -6.839 -8.891 20.873 1.00 88.62 98 ASP A CA 1
ATOM 768 C C . ASP A 1 98 ? -5.437 -8.590 20.301 1.00 88.62 98 ASP A C 1
ATOM 770 O O . ASP A 1 98 ? -4.880 -7.494 20.454 1.00 88.62 98 ASP A O 1
ATOM 774 N N . GLU A 1 99 ? -4.862 -9.582 19.620 1.00 78.81 99 GLU A N 1
ATOM 775 C CA . GLU A 1 99 ? -3.509 -9.540 19.063 1.00 78.81 99 GLU A CA 1
ATOM 776 C C . GLU A 1 99 ? -3.344 -8.525 17.922 1.00 78.81 99 GLU A C 1
ATOM 778 O O . GLU A 1 99 ? -2.213 -8.132 17.621 1.00 78.81 99 GLU A O 1
ATOM 783 N N . THR A 1 100 ? -4.440 -8.057 17.314 1.00 78.75 100 THR A N 1
ATOM 784 C CA . THR A 1 100 ? -4.410 -7.021 16.276 1.00 78.75 100 THR A CA 1
ATOM 785 C C . THR A 1 100 ? -4.173 -5.623 16.839 1.00 78.75 100 THR A C 1
ATOM 787 O O . THR A 1 100 ? -4.007 -4.686 16.059 1.00 78.75 100 THR A O 1
ATOM 790 N N . THR A 1 101 ? -4.158 -5.444 18.163 1.00 81.19 101 THR A N 1
ATOM 791 C CA . THR A 1 101 ? -3.952 -4.140 18.812 1.00 81.19 101 THR A CA 1
ATOM 792 C C . THR A 1 101 ? -2.477 -3.864 19.139 1.00 81.19 101 THR A C 1
ATOM 794 O O . THR A 1 101 ? -1.650 -4.770 19.296 1.00 81.19 101 THR A O 1
ATOM 797 N N . GLY A 1 102 ? -2.113 -2.579 19.212 1.00 76.06 102 GLY A N 1
ATOM 798 C CA . GLY A 1 102 ? -0.761 -2.133 19.566 1.00 76.06 102 GLY A CA 1
ATOM 799 C C . GLY A 1 102 ? 0.355 -2.627 18.629 1.00 76.06 102 GLY A C 1
ATOM 800 O O . GLY A 1 102 ? 0.187 -2.736 17.415 1.00 76.06 102 GLY A O 1
ATOM 801 N N . VAL A 1 103 ? 1.530 -2.916 19.206 1.00 70.88 103 VAL A N 1
ATOM 802 C CA . VAL A 1 103 ? 2.762 -3.262 18.461 1.00 70.88 103 VAL A CA 1
ATOM 803 C C . VAL A 1 103 ? 2.629 -4.567 17.669 1.00 70.88 103 VAL A C 1
ATOM 805 O O . VAL A 1 103 ? 3.183 -4.679 16.578 1.00 70.88 103 VAL A O 1
ATOM 808 N N . ARG A 1 104 ? 1.891 -5.557 18.189 1.00 70.81 104 ARG A N 1
ATOM 809 C CA . ARG A 1 104 ? 1.670 -6.834 17.486 1.00 70.81 104 ARG A CA 1
ATOM 810 C C . ARG A 1 104 ? 0.800 -6.640 16.250 1.00 70.81 104 ARG A C 1
ATOM 812 O O . ARG A 1 104 ? 1.176 -7.096 15.172 1.00 70.81 104 ARG A O 1
ATOM 819 N N . GLY A 1 105 ? -0.281 -5.879 16.400 1.00 73.56 105 GLY A N 1
ATOM 820 C CA . GLY A 1 105 ? -1.111 -5.425 15.292 1.00 73.56 105 GLY A CA 1
ATOM 821 C C . GLY A 1 105 ? -0.318 -4.724 14.204 1.00 73.56 105 GLY A C 1
ATOM 822 O O . GLY A 1 105 ? -0.421 -5.081 13.033 1.00 73.56 105 GLY A O 1
ATOM 823 N N . TYR A 1 106 ? 0.536 -3.778 14.603 1.00 76.75 106 TYR A N 1
ATOM 824 C CA . TYR A 1 106 ? 1.427 -3.092 13.676 1.00 76.75 106 TYR A CA 1
ATOM 825 C C . TYR A 1 106 ? 2.364 -4.059 12.947 1.00 76.75 106 TYR A C 1
ATOM 827 O O . TYR A 1 106 ? 2.498 -3.960 11.737 1.00 76.75 106 TYR A O 1
ATOM 835 N N . ALA A 1 107 ? 3.000 -5.004 13.645 1.00 70.44 107 ALA A N 1
ATOM 836 C CA . ALA A 1 107 ? 3.918 -5.951 13.011 1.00 70.44 107 ALA A CA 1
ATOM 837 C C . ALA A 1 107 ? 3.212 -6.832 11.964 1.00 70.44 107 ALA A C 1
ATOM 839 O O . ALA A 1 107 ? 3.745 -7.044 10.874 1.00 70.44 107 ALA A O 1
ATOM 840 N N . GLY A 1 108 ? 1.993 -7.296 12.266 1.00 72.38 108 GLY A N 1
ATOM 841 C CA . GLY A 1 108 ? 1.157 -8.017 11.305 1.00 72.38 108 GLY A CA 1
ATOM 842 C C . GLY A 1 108 ? 0.773 -7.149 10.104 1.00 72.38 108 GLY A C 1
ATOM 843 O O . GLY A 1 108 ? 0.948 -7.563 8.959 1.00 72.38 108 GLY A O 1
ATOM 844 N N . ALA A 1 109 ? 0.328 -5.917 10.357 1.00 77.75 109 ALA A N 1
ATOM 845 C CA . ALA A 1 109 ? -0.023 -4.948 9.322 1.00 77.75 109 ALA A CA 1
ATOM 846 C C . ALA A 1 109 ? 1.178 -4.587 8.431 1.00 77.75 109 ALA A C 1
ATOM 848 O O . ALA A 1 109 ? 1.048 -4.566 7.212 1.00 77.75 109 ALA A O 1
ATOM 8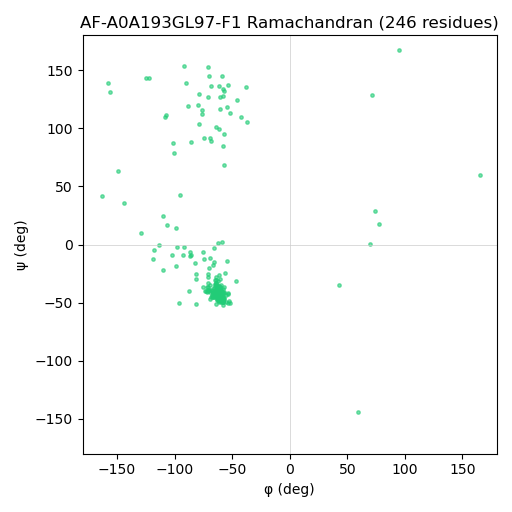49 N N . ALA A 1 110 ? 2.359 -4.387 9.018 1.00 75.56 110 ALA A N 1
ATOM 850 C CA . ALA A 1 110 ? 3.606 -4.117 8.313 1.00 75.56 110 ALA A CA 1
ATOM 851 C C . ALA A 1 110 ? 3.973 -5.257 7.366 1.00 75.56 110 ALA A C 1
ATOM 853 O O . ALA A 1 110 ? 4.294 -5.013 6.208 1.00 75.56 110 ALA A O 1
ATOM 854 N N . ALA A 1 111 ? 3.886 -6.507 7.828 1.00 73.50 111 ALA A N 1
ATOM 855 C CA . ALA A 1 111 ? 4.187 -7.659 6.989 1.00 73.50 111 ALA A CA 1
ATOM 856 C C . ALA A 1 111 ? 3.244 -7.745 5.776 1.00 73.50 111 ALA A C 1
ATOM 858 O O . ALA A 1 111 ? 3.699 -7.970 4.655 1.00 73.50 111 ALA A O 1
ATOM 859 N N . VAL A 1 112 ? 1.941 -7.534 5.981 1.00 80.75 112 VAL A N 1
ATOM 860 C CA . VAL A 1 112 ? 0.951 -7.549 4.891 1.00 80.75 112 VAL A CA 1
ATOM 861 C C . VAL A 1 112 ? 1.166 -6.376 3.935 1.00 80.75 112 VAL A C 1
ATOM 863 O O . VAL A 1 112 ? 1.194 -6.584 2.726 1.00 80.75 112 VAL A O 1
ATOM 866 N N . PHE A 1 113 ? 1.386 -5.172 4.463 1.00 80.50 113 PHE A N 1
ATOM 867 C CA . PHE A 1 113 ? 1.656 -3.973 3.674 1.00 80.50 113 PHE A CA 1
ATOM 868 C C . PHE A 1 113 ? 2.890 -4.143 2.784 1.00 80.50 113 PHE A C 1
ATOM 870 O O . PHE A 1 113 ? 2.837 -3.886 1.584 1.00 80.50 113 PHE A O 1
ATOM 877 N N . LEU A 1 114 ? 3.997 -4.625 3.356 1.00 78.69 114 LEU A N 1
ATOM 878 C CA . LEU A 1 114 ? 5.240 -4.834 2.617 1.00 78.69 114 LEU A CA 1
ATOM 879 C C . LEU A 1 114 ? 5.074 -5.906 1.530 1.00 78.69 114 LEU A C 1
ATOM 881 O O . LEU A 1 114 ? 5.571 -5.723 0.422 1.00 78.69 114 LEU A O 1
ATOM 885 N N . ASN A 1 115 ? 4.337 -6.987 1.809 1.00 78.81 115 ASN A N 1
ATOM 886 C CA . ASN A 1 115 ? 4.024 -8.006 0.804 1.00 78.81 115 ASN A CA 1
ATOM 887 C C . ASN A 1 115 ? 3.155 -7.452 -0.334 1.00 78.81 115 ASN A C 1
ATOM 889 O O . ASN A 1 115 ? 3.448 -7.725 -1.496 1.00 78.81 115 ASN A O 1
ATOM 893 N N . GLY A 1 116 ? 2.129 -6.656 -0.019 1.00 79.69 116 GLY A N 1
ATOM 894 C CA . GLY A 1 116 ? 1.312 -5.974 -1.027 1.00 79.69 116 GLY A CA 1
ATOM 895 C C . GLY A 1 116 ? 2.158 -5.061 -1.914 1.00 79.69 116 GLY A C 1
ATOM 896 O O . GLY A 1 116 ? 2.126 -5.187 -3.134 1.00 79.69 116 GLY A O 1
ATOM 897 N N . ALA A 1 117 ? 3.028 -4.251 -1.305 1.00 78.62 117 ALA A N 1
ATOM 898 C CA . ALA A 1 117 ? 3.941 -3.372 -2.032 1.00 78.62 117 ALA A CA 1
ATOM 899 C C . ALA A 1 117 ? 4.847 -4.132 -3.015 1.00 78.62 117 ALA A C 1
ATOM 901 O O . ALA A 1 117 ? 5.037 -3.693 -4.147 1.00 78.62 117 ALA A O 1
ATOM 902 N N . ILE A 1 118 ? 5.385 -5.290 -2.613 1.00 80.81 118 ILE A N 1
ATOM 903 C CA . ILE A 1 118 ? 6.200 -6.151 -3.486 1.00 80.81 118 ILE A CA 1
ATOM 904 C C . ILE A 1 118 ? 5.401 -6.609 -4.713 1.00 80.81 118 ILE A C 1
ATOM 906 O O . ILE A 1 118 ? 5.912 -6.536 -5.834 1.00 80.81 118 ILE A O 1
ATOM 910 N N . VAL A 1 119 ? 4.161 -7.063 -4.510 1.00 82.62 119 VAL A N 1
ATOM 911 C CA . VAL A 1 119 ? 3.273 -7.526 -5.589 1.00 82.62 119 VAL A CA 1
ATOM 912 C C . VAL A 1 119 ? 2.908 -6.380 -6.534 1.00 82.62 119 VAL A C 1
ATOM 914 O O . VAL A 1 119 ? 2.911 -6.567 -7.753 1.00 82.62 119 VAL A O 1
ATOM 917 N N . ASP A 1 120 ? 2.656 -5.186 -6.004 1.00 79.94 120 ASP A N 1
ATOM 918 C CA . ASP A 1 120 ? 2.354 -4.002 -6.809 1.00 79.94 120 ASP A CA 1
ATOM 919 C C . ASP A 1 120 ? 3.548 -3.583 -7.667 1.00 79.94 120 ASP A C 1
ATOM 921 O O . ASP A 1 120 ? 3.391 -3.292 -8.854 1.00 79.94 120 ASP A O 1
ATOM 925 N N . TYR A 1 121 ? 4.762 -3.599 -7.105 1.00 81.50 121 TYR A N 1
ATOM 926 C CA . TYR A 1 121 ? 5.976 -3.303 -7.864 1.00 81.50 121 TYR A CA 1
ATOM 927 C C . TYR A 1 121 ? 6.217 -4.330 -8.970 1.00 81.50 121 TYR A C 1
ATOM 929 O O . TYR A 1 121 ? 6.518 -3.947 -10.101 1.00 81.50 121 TYR A O 1
ATOM 937 N N . GLU A 1 122 ? 6.054 -5.624 -8.680 1.00 84.06 122 GLU A N 1
ATOM 938 C CA . GLU A 1 122 ? 6.136 -6.671 -9.701 1.00 84.06 122 GLU A CA 1
ATOM 939 C C . GLU A 1 122 ? 5.108 -6.436 -10.817 1.00 84.06 122 GLU A C 1
ATOM 941 O O . GLU A 1 122 ? 5.452 -6.484 -12.003 1.00 84.06 122 GLU A O 1
ATOM 946 N N . THR A 1 123 ? 3.858 -6.164 -10.441 1.00 81.06 123 THR A N 1
ATOM 947 C CA . THR A 1 123 ? 2.746 -5.957 -11.373 1.00 81.06 123 THR A CA 1
ATOM 948 C C . THR A 1 123 ? 2.989 -4.740 -12.251 1.00 81.06 123 THR A C 1
ATOM 950 O O . THR A 1 123 ? 2.894 -4.846 -13.470 1.00 81.06 123 THR A O 1
ATOM 953 N N . TYR A 1 124 ? 3.419 -3.620 -11.670 1.00 84.25 124 TYR A N 1
ATOM 954 C CA . TYR A 1 124 ? 3.775 -2.425 -12.427 1.00 84.25 124 TYR A CA 1
ATOM 955 C C . TYR A 1 124 ? 4.867 -2.708 -13.469 1.00 84.25 124 TYR A C 1
ATOM 957 O O . TYR A 1 124 ? 4.749 -2.316 -14.630 1.00 84.25 124 TYR A O 1
ATOM 965 N N . LEU A 1 125 ? 5.934 -3.413 -13.083 1.00 84.50 125 LEU A N 1
ATOM 966 C CA . LEU A 1 125 ? 7.026 -3.749 -14.003 1.00 84.50 125 LEU A CA 1
ATOM 967 C C . LEU A 1 125 ? 6.554 -4.683 -15.131 1.00 84.50 125 LEU A C 1
ATOM 969 O O . LEU A 1 125 ? 7.001 -4.552 -16.274 1.00 84.50 125 LEU A O 1
ATOM 973 N N . ARG A 1 126 ? 5.611 -5.586 -14.838 1.00 84.25 126 ARG A N 1
ATOM 974 C CA . ARG A 1 126 ? 4.951 -6.432 -15.840 1.00 84.25 126 ARG A CA 1
ATOM 975 C C . ARG A 1 126 ? 4.078 -5.611 -16.795 1.00 84.25 126 ARG A C 1
ATOM 977 O O . ARG A 1 126 ? 4.146 -5.827 -18.004 1.00 84.25 126 ARG A O 1
ATOM 984 N N . ASP A 1 127 ? 3.333 -4.636 -16.285 1.00 83.94 127 ASP A N 1
ATOM 985 C CA . ASP A 1 127 ? 2.496 -3.740 -17.089 1.00 83.94 127 ASP A CA 1
ATOM 986 C C . ASP A 1 127 ? 3.335 -2.874 -18.033 1.00 83.94 127 ASP A C 1
ATOM 988 O O . ASP A 1 127 ? 2.967 -2.684 -19.193 1.00 83.94 127 ASP A O 1
ATOM 992 N N . VAL A 1 128 ? 4.504 -2.401 -17.585 1.00 83.56 128 VAL A N 1
ATOM 993 C CA . VAL A 1 128 ? 5.470 -1.709 -18.454 1.00 83.56 128 VAL A CA 1
ATOM 994 C C . VAL A 1 128 ? 5.893 -2.613 -19.613 1.00 83.56 128 VAL A C 1
ATOM 996 O O . VAL A 1 128 ? 5.900 -2.172 -20.763 1.00 83.56 128 VAL A O 1
ATOM 999 N N . ALA A 1 129 ? 6.203 -3.884 -19.342 1.00 82.19 129 ALA A N 1
ATOM 1000 C CA . ALA A 1 129 ? 6.566 -4.843 -20.383 1.00 82.19 129 ALA A CA 1
ATOM 1001 C C . ALA A 1 129 ? 5.436 -5.043 -21.404 1.00 82.19 129 ALA A C 1
ATOM 1003 O O . ALA A 1 129 ? 5.667 -4.970 -22.614 1.00 82.19 129 ALA A O 1
ATOM 1004 N N . GLN A 1 130 ? 4.207 -5.227 -20.919 1.00 83.56 130 GLN A N 1
ATOM 1005 C CA . GLN A 1 130 ? 3.025 -5.366 -21.764 1.00 83.56 130 GLN A CA 1
ATOM 1006 C C . GLN A 1 130 ? 2.763 -4.098 -22.589 1.00 83.56 130 GLN A C 1
ATOM 1008 O O . GLN A 1 130 ? 2.426 -4.185 -23.770 1.00 83.56 130 GLN A O 1
ATOM 1013 N N . HIS A 1 131 ? 2.952 -2.915 -22.004 1.00 82.25 131 HIS A N 1
ATOM 1014 C CA . HIS A 1 131 ? 2.784 -1.646 -22.703 1.00 82.25 131 HIS A CA 1
ATOM 1015 C C . HIS A 1 131 ? 3.792 -1.480 -23.848 1.00 82.25 131 HIS A C 1
ATOM 1017 O O . HIS A 1 131 ? 3.418 -1.033 -24.935 1.00 82.25 131 HIS A O 1
ATOM 1023 N N . LEU A 1 132 ? 5.056 -1.869 -23.639 1.00 81.50 132 LEU A N 1
ATOM 1024 C CA . LEU A 1 132 ? 6.062 -1.889 -24.704 1.00 81.50 132 LEU A CA 1
ATOM 1025 C C . LEU A 1 132 ? 5.642 -2.832 -25.838 1.00 81.50 132 LEU A C 1
ATOM 1027 O O . LEU A 1 132 ? 5.701 -2.446 -27.005 1.00 81.50 132 LEU A O 1
ATOM 1031 N N . GLU A 1 133 ? 5.179 -4.039 -25.504 1.00 81.00 133 GLU A N 1
ATOM 1032 C CA . GLU A 1 133 ? 4.740 -5.031 -26.489 1.00 81.00 133 GLU A CA 1
ATOM 1033 C C . GLU A 1 133 ? 3.550 -4.535 -27.318 1.00 81.00 133 GLU A C 1
ATOM 1035 O O . GLU A 1 133 ? 3.588 -4.562 -28.550 1.00 81.00 133 GLU A O 1
ATOM 1040 N N . GLN A 1 134 ? 2.514 -4.023 -26.654 1.00 81.25 134 GLN A N 1
ATOM 1041 C CA . GLN A 1 134 ? 1.331 -3.475 -27.313 1.00 81.25 134 GLN A CA 1
ATOM 1042 C C . GLN A 1 134 ? 1.678 -2.269 -28.188 1.00 81.25 134 GLN A C 1
ATOM 1044 O O . GLN A 1 134 ? 1.185 -2.163 -29.310 1.00 81.25 134 GLN A O 1
ATOM 1049 N N . SER A 1 135 ? 2.559 -1.381 -27.718 1.00 79.06 135 SER A N 1
ATOM 1050 C CA . SER A 1 135 ? 2.998 -0.221 -28.500 1.00 79.06 135 SER A CA 1
ATOM 1051 C C . SER A 1 135 ? 3.638 -0.659 -29.818 1.00 79.06 135 SER A C 1
ATOM 1053 O O . SER A 1 135 ? 3.276 -0.143 -30.874 1.00 79.06 135 SER A O 1
ATOM 1055 N N . VAL A 1 136 ? 4.494 -1.687 -29.787 1.00 79.56 136 VAL A N 1
ATOM 1056 C CA . VAL A 1 136 ? 5.093 -2.269 -30.999 1.00 79.56 136 VAL A CA 1
ATOM 1057 C C . VAL A 1 136 ? 4.036 -2.881 -31.916 1.00 79.56 136 VAL A C 1
ATOM 1059 O O . VAL A 1 136 ? 4.066 -2.623 -33.118 1.00 79.56 136 VAL A O 1
ATOM 1062 N N . GLN A 1 137 ? 3.081 -3.645 -31.375 1.00 81.38 137 GLN A N 1
ATOM 1063 C CA . GLN A 1 137 ? 2.011 -4.268 -32.166 1.00 81.38 137 GLN A CA 1
ATOM 1064 C C . GLN A 1 137 ? 1.141 -3.237 -32.902 1.00 81.38 137 GLN A C 1
ATOM 1066 O O . GLN A 1 137 ? 0.736 -3.475 -34.039 1.00 81.38 137 GLN A O 1
ATOM 1071 N N . VAL A 1 138 ? 0.878 -2.084 -32.281 1.00 84.12 138 VAL A N 1
ATOM 1072 C CA . VAL A 1 138 ? 0.094 -0.991 -32.886 1.00 84.12 138 VAL A CA 1
ATOM 1073 C C . VAL A 1 138 ? 0.971 -0.041 -33.729 1.00 84.12 138 VAL A C 1
ATOM 1075 O O . VAL A 1 138 ? 0.457 0.822 -34.435 1.00 84.12 138 VAL A O 1
ATOM 1078 N N . GLY A 1 139 ? 2.299 -0.212 -33.722 1.00 78.56 139 GLY A N 1
ATOM 1079 C CA . GLY A 1 139 ? 3.244 0.633 -34.463 1.00 78.56 139 GLY A CA 1
ATOM 1080 C C . GLY A 1 139 ? 3.518 1.995 -33.810 1.00 78.56 139 GLY A C 1
ATOM 1081 O O . GLY A 1 139 ? 4.017 2.908 -34.468 1.00 78.56 139 GLY A O 1
ATOM 1082 N N . HIS A 1 140 ? 3.196 2.143 -32.524 1.00 81.25 140 HIS A N 1
ATOM 1083 C CA . HIS A 1 140 ? 3.512 3.318 -31.721 1.00 81.25 140 HIS A CA 1
ATOM 1084 C C . HIS A 1 140 ? 4.872 3.168 -31.031 1.00 81.25 140 HIS A C 1
ATOM 1086 O O . HIS A 1 140 ? 5.206 2.117 -30.488 1.00 81.25 140 HIS A O 1
ATOM 1092 N N . THR A 1 141 ? 5.651 4.249 -31.002 1.00 75.75 141 THR A N 1
ATOM 1093 C CA . THR A 1 141 ? 6.881 4.305 -30.205 1.00 75.75 141 THR A CA 1
ATOM 1094 C C . THR A 1 141 ? 6.539 4.792 -28.794 1.00 75.75 141 THR A C 1
ATOM 1096 O O . THR A 1 141 ? 6.039 5.912 -28.667 1.00 75.75 141 THR A O 1
ATOM 1099 N N . PRO A 1 142 ? 6.798 4.000 -27.739 1.00 78.12 142 PRO A N 1
ATOM 1100 C CA . PRO A 1 142 ? 6.531 4.406 -26.361 1.00 78.12 142 PRO A CA 1
ATOM 1101 C C . PRO A 1 142 ? 7.509 5.497 -25.894 1.00 78.12 142 PRO A C 1
ATOM 1103 O O . PRO A 1 142 ? 8.652 5.562 -26.357 1.00 78.12 142 PRO A O 1
ATOM 1106 N N . ASP A 1 143 ? 7.086 6.339 -24.946 1.00 80.75 143 ASP A N 1
ATOM 1107 C CA . ASP A 1 143 ? 7.963 7.334 -24.315 1.00 80.75 143 ASP A CA 1
ATOM 1108 C C . ASP A 1 143 ? 8.927 6.651 -23.330 1.00 80.75 143 ASP A C 1
ATOM 1110 O O . ASP A 1 143 ? 8.635 6.445 -22.150 1.00 80.75 143 ASP A O 1
ATOM 1114 N N . VAL A 1 144 ? 10.101 6.280 -23.843 1.00 81.56 144 VAL A N 1
ATOM 1115 C CA . VAL A 1 144 ? 11.141 5.580 -23.077 1.00 81.56 144 VAL A CA 1
ATOM 1116 C C . VAL A 1 144 ? 11.696 6.440 -21.937 1.00 81.56 144 VAL A C 1
ATOM 1118 O O . VAL A 1 144 ? 12.085 5.895 -20.908 1.00 81.56 144 VAL A O 1
ATOM 1121 N N . GLY A 1 145 ? 11.731 7.769 -22.086 1.00 76.12 145 GLY A N 1
ATOM 1122 C CA . GLY A 1 145 ? 12.244 8.663 -21.046 1.00 76.12 145 GLY A CA 1
ATOM 1123 C C . GLY A 1 145 ? 11.318 8.699 -19.835 1.00 76.12 145 GLY A C 1
ATOM 1124 O O . GLY A 1 145 ? 11.766 8.522 -18.701 1.00 76.12 145 GLY A O 1
ATOM 1125 N N . TRP A 1 146 ? 10.017 8.852 -20.089 1.00 78.00 146 TRP A N 1
ATOM 1126 C CA . TRP A 1 146 ? 8.994 8.806 -19.048 1.00 78.00 146 TRP A CA 1
ATOM 1127 C C . TRP A 1 146 ? 8.943 7.435 -18.359 1.00 78.00 146 TRP A C 1
ATOM 1129 O O . TRP A 1 146 ? 8.995 7.368 -17.127 1.00 78.00 146 TRP A O 1
ATOM 1139 N N . LEU A 1 147 ? 8.922 6.340 -19.132 1.00 78.06 147 LEU A N 1
ATOM 1140 C CA . LEU A 1 147 ? 8.916 4.977 -18.585 1.00 78.06 147 LEU A CA 1
ATOM 1141 C C . LEU A 1 147 ? 10.163 4.691 -17.742 1.00 78.06 147 LEU A C 1
ATOM 1143 O O . LEU A 1 147 ? 10.053 4.063 -16.690 1.00 78.06 147 LEU A O 1
ATOM 1147 N N . ALA A 1 148 ? 11.341 5.167 -18.161 1.00 78.50 148 ALA A N 1
ATOM 1148 C CA . ALA A 1 148 ? 12.585 4.960 -17.423 1.00 78.50 148 ALA A CA 1
ATOM 1149 C C . ALA A 1 148 ? 12.560 5.647 -16.054 1.00 78.50 148 ALA A C 1
ATOM 1151 O O . ALA A 1 148 ? 12.949 5.036 -15.062 1.00 78.50 148 ALA A O 1
ATOM 1152 N N . GLY A 1 149 ? 12.061 6.886 -15.982 1.00 72.25 149 GLY A N 1
ATOM 1153 C CA . GLY A 1 149 ? 11.932 7.615 -14.718 1.00 72.25 149 GLY A CA 1
ATOM 1154 C C . GLY A 1 149 ? 11.059 6.880 -13.702 1.00 72.25 149 GLY A C 1
ATOM 1155 O O . GLY A 1 149 ? 11.448 6.713 -12.546 1.00 72.25 149 GLY A O 1
ATOM 1156 N N . HIS A 1 150 ? 9.911 6.369 -14.147 1.00 77.06 150 HIS A N 1
ATOM 1157 C CA . HIS A 1 150 ? 8.992 5.644 -13.271 1.00 77.06 150 HIS A CA 1
ATOM 1158 C C . HIS A 1 150 ? 9.509 4.250 -12.910 1.00 77.06 150 HIS A C 1
ATOM 1160 O O . HIS A 1 150 ? 9.434 3.856 -11.749 1.00 77.06 150 HIS A O 1
ATOM 1166 N N . THR A 1 151 ? 10.106 3.537 -13.868 1.00 80.25 151 THR A N 1
ATOM 1167 C CA . THR A 1 151 ? 10.743 2.234 -13.624 1.00 80.25 151 THR A CA 1
ATOM 1168 C C . THR A 1 151 ? 11.860 2.364 -12.586 1.00 80.25 151 THR A C 1
ATOM 1170 O O . THR A 1 151 ? 11.903 1.583 -11.641 1.00 80.25 151 THR A O 1
ATOM 1173 N N . TYR A 1 152 ? 12.717 3.387 -12.696 1.00 78.50 152 TYR A N 1
ATOM 1174 C CA . TYR A 1 152 ? 13.752 3.679 -11.700 1.00 78.50 152 TYR A CA 1
ATOM 1175 C C . TYR A 1 152 ? 13.154 3.939 -10.310 1.00 78.50 152 TYR A C 1
ATOM 1177 O O . TYR A 1 152 ? 13.579 3.330 -9.330 1.00 78.50 152 TYR A O 1
ATOM 1185 N N . ALA A 1 153 ? 12.136 4.801 -10.219 1.00 72.69 153 ALA A N 1
ATOM 1186 C CA . ALA A 1 153 ? 11.494 5.124 -8.947 1.00 72.69 153 ALA A CA 1
ATOM 1187 C C . ALA A 1 153 ? 10.865 3.890 -8.276 1.00 72.69 153 ALA A C 1
ATOM 1189 O O . ALA A 1 153 ? 10.984 3.721 -7.062 1.00 72.69 153 ALA A O 1
ATOM 1190 N N . VAL A 1 154 ? 10.224 3.016 -9.059 1.00 78.00 154 VAL A N 1
ATOM 1191 C CA . VAL A 1 154 ? 9.638 1.762 -8.566 1.00 78.00 154 VAL A CA 1
ATOM 1192 C C . VAL A 1 154 ? 10.719 0.805 -8.076 1.00 78.00 154 VAL A C 1
ATOM 1194 O O . VAL A 1 154 ? 10.595 0.282 -6.974 1.00 78.00 154 VAL A O 1
ATOM 1197 N N . LEU A 1 155 ? 11.811 0.632 -8.825 1.00 78.62 155 LEU A N 1
ATOM 1198 C CA . LEU A 1 155 ? 12.919 -0.236 -8.417 1.00 78.62 155 LEU A CA 1
ATOM 1199 C C . LEU A 1 155 ? 13.612 0.259 -7.146 1.00 78.62 155 LEU A C 1
ATOM 1201 O O . LEU A 1 155 ? 13.897 -0.540 -6.261 1.00 78.62 155 LEU A O 1
ATOM 1205 N N . ALA A 1 156 ? 13.830 1.568 -7.013 1.00 74.00 156 ALA A N 1
ATOM 1206 C CA . ALA A 1 156 ? 14.417 2.142 -5.806 1.00 74.00 156 ALA A CA 1
ATOM 1207 C C . ALA A 1 156 ? 13.543 1.887 -4.564 1.00 74.00 156 ALA A C 1
ATOM 1209 O O . ALA A 1 156 ? 14.053 1.536 -3.498 1.00 74.00 156 ALA A O 1
ATOM 1210 N N . ARG A 1 157 ? 12.215 2.022 -4.699 1.00 77.19 157 ARG A N 1
ATOM 1211 C CA . ARG A 1 157 ? 11.268 1.712 -3.616 1.00 77.19 157 ARG A CA 1
ATOM 1212 C C . ARG A 1 157 ? 11.233 0.218 -3.308 1.00 77.19 157 ARG A C 1
ATOM 1214 O O . ARG A 1 157 ? 11.307 -0.147 -2.141 1.00 77.19 157 ARG A O 1
ATOM 1221 N N . ALA A 1 158 ? 11.192 -0.625 -4.336 1.00 77.75 158 ALA A N 1
ATOM 1222 C CA . ALA A 1 158 ? 11.255 -2.077 -4.223 1.00 77.75 158 ALA A CA 1
ATOM 1223 C C . ALA A 1 158 ? 12.499 -2.548 -3.456 1.00 77.75 158 ALA A C 1
ATOM 1225 O O . ALA A 1 158 ? 12.359 -3.305 -2.500 1.00 77.75 158 ALA A O 1
ATOM 1226 N N . SER A 1 159 ? 13.692 -2.054 -3.803 1.00 76.88 159 SER A N 1
ATOM 1227 C CA . SER A 1 159 ? 14.933 -2.392 -3.093 1.00 76.88 159 SER A CA 1
ATOM 1228 C C . SER A 1 159 ? 14.866 -2.012 -1.616 1.00 76.88 159 SER A C 1
ATOM 1230 O O . SER A 1 159 ? 15.140 -2.843 -0.754 1.00 76.88 159 SER A O 1
ATOM 1232 N N . ARG A 1 160 ? 14.400 -0.797 -1.300 1.00 74.88 160 ARG A N 1
ATOM 1233 C CA . ARG A 1 160 ? 14.221 -0.364 0.093 1.00 74.88 160 ARG A CA 1
ATOM 1234 C C . ARG A 1 160 ? 13.199 -1.229 0.844 1.00 74.88 160 ARG A C 1
ATOM 1236 O O . ARG A 1 160 ? 13.392 -1.534 2.021 1.00 74.88 160 ARG A O 1
ATOM 1243 N N . THR A 1 161 ? 12.111 -1.627 0.185 1.00 76.19 161 THR A N 1
ATOM 1244 C CA . THR A 1 161 ? 11.097 -2.527 0.754 1.00 76.19 161 THR A CA 1
ATOM 1245 C C . THR A 1 161 ? 11.681 -3.913 1.024 1.00 76.19 161 THR A C 1
ATOM 1247 O O . THR A 1 161 ? 11.441 -4.445 2.103 1.00 76.19 161 THR A O 1
ATOM 1250 N N . ILE A 1 162 ? 12.488 -4.472 0.114 1.00 78.12 162 ILE A N 1
ATOM 1251 C CA . ILE A 1 162 ? 13.190 -5.750 0.319 1.00 78.12 162 ILE A CA 1
ATOM 1252 C C . ILE A 1 162 ? 14.122 -5.663 1.531 1.00 78.12 162 ILE A C 1
ATOM 1254 O O . ILE A 1 162 ? 14.033 -6.514 2.410 1.00 78.12 162 ILE A O 1
ATOM 1258 N N . GLU A 1 163 ? 14.953 -4.620 1.625 1.00 77.19 163 GLU A N 1
ATOM 1259 C CA . GLU A 1 163 ? 15.850 -4.405 2.773 1.00 77.19 163 GLU A CA 1
ATOM 1260 C C . GLU A 1 163 ? 15.068 -4.322 4.092 1.00 77.19 163 GLU A C 1
ATOM 1262 O O . GLU A 1 163 ? 15.455 -4.907 5.103 1.00 77.19 163 GLU A O 1
ATOM 1267 N N . THR A 1 164 ? 13.926 -3.631 4.075 1.00 73.75 164 THR A N 1
ATOM 1268 C CA . THR A 1 164 ? 13.047 -3.502 5.245 1.00 73.75 164 THR A CA 1
ATOM 1269 C C . THR A 1 164 ? 12.419 -4.847 5.625 1.00 73.75 164 THR A C 1
ATOM 1271 O O . THR A 1 164 ? 12.373 -5.192 6.805 1.00 73.75 164 THR A O 1
ATOM 1274 N N . VAL A 1 165 ? 11.971 -5.634 4.641 1.00 72.25 165 VAL A N 1
ATOM 1275 C CA . VAL A 1 165 ? 11.435 -6.989 4.847 1.00 72.25 165 VAL A CA 1
ATOM 1276 C C . VAL A 1 165 ? 12.507 -7.920 5.395 1.00 72.25 165 VAL A C 1
ATOM 1278 O O . VAL A 1 165 ? 12.240 -8.658 6.337 1.00 72.25 165 VAL A O 1
ATOM 1281 N N . GLU A 1 166 ? 13.720 -7.878 4.853 1.00 78.19 166 GLU A N 1
ATOM 1282 C CA . GLU A 1 166 ? 14.841 -8.678 5.336 1.00 78.19 166 GLU A CA 1
ATOM 1283 C C . GLU A 1 166 ? 15.205 -8.320 6.780 1.00 78.19 166 GLU A C 1
ATOM 1285 O O . GLU A 1 166 ? 15.348 -9.210 7.619 1.00 78.19 166 GLU A O 1
ATOM 1290 N N . ALA A 1 167 ? 15.287 -7.026 7.097 1.00 73.38 167 ALA A N 1
ATOM 1291 C CA . ALA A 1 167 ? 15.583 -6.562 8.447 1.00 73.38 167 ALA A CA 1
ATOM 1292 C C . ALA A 1 167 ? 14.498 -6.964 9.462 1.00 73.38 167 ALA A C 1
ATOM 1294 O O . ALA A 1 167 ? 14.817 -7.284 10.608 1.00 73.38 167 ALA A O 1
ATOM 1295 N N . ALA A 1 168 ? 13.225 -6.953 9.055 1.00 67.19 168 ALA A N 1
ATOM 1296 C CA . ALA A 1 168 ? 12.095 -7.223 9.942 1.00 67.19 168 ALA A CA 1
ATOM 1297 C C . ALA A 1 168 ? 11.739 -8.715 10.062 1.00 67.19 168 ALA A C 1
ATOM 1299 O O . ALA A 1 168 ? 11.393 -9.183 11.145 1.00 67.19 168 ALA A O 1
ATOM 1300 N N . LEU A 1 169 ? 11.787 -9.455 8.952 1.00 71.56 169 LEU A N 1
ATOM 1301 C CA . LEU A 1 169 ? 11.266 -10.822 8.816 1.00 71.56 169 LEU A CA 1
ATOM 1302 C C . LEU A 1 169 ? 12.358 -11.854 8.488 1.00 71.56 169 LEU A C 1
ATOM 1304 O O . LEU A 1 169 ? 12.083 -13.054 8.464 1.00 71.56 169 LEU A O 1
ATOM 1308 N N . GLY A 1 170 ? 13.595 -11.405 8.267 1.00 77.19 170 GLY A N 1
ATOM 1309 C CA . GLY A 1 170 ? 14.760 -12.242 8.003 1.00 77.19 170 GLY A CA 1
ATOM 1310 C C . GLY A 1 170 ? 15.064 -12.453 6.518 1.00 77.19 170 GLY A C 1
ATOM 1311 O O . GLY A 1 170 ? 14.248 -12.203 5.628 1.00 77.19 170 GLY A O 1
ATOM 1312 N N . VAL A 1 171 ? 16.263 -12.982 6.265 1.00 83.88 171 VAL A N 1
ATOM 1313 C CA . VAL A 1 171 ? 16.858 -13.171 4.928 1.00 83.88 171 VAL A CA 1
ATOM 1314 C C . VAL A 1 171 ? 15.945 -13.943 3.972 1.00 83.88 171 VAL A C 1
ATOM 1316 O O . VAL A 1 171 ? 15.793 -13.560 2.819 1.00 83.88 171 VAL A O 1
ATOM 1319 N N . GLU A 1 172 ? 15.273 -14.999 4.435 1.00 82.94 172 GLU A N 1
ATOM 1320 C CA . GLU A 1 172 ? 14.387 -15.802 3.578 1.00 82.94 172 GLU A CA 1
ATOM 1321 C C . GLU A 1 172 ? 13.171 -15.007 3.066 1.00 82.94 172 GLU A C 1
ATOM 1323 O O . GLU A 1 172 ? 12.716 -15.209 1.937 1.00 82.94 172 GLU A O 1
ATOM 1328 N N . ALA A 1 173 ? 12.636 -14.084 3.870 1.00 76.31 173 ALA A N 1
ATOM 1329 C CA . ALA A 1 173 ? 11.573 -13.185 3.431 1.00 76.31 173 ALA A CA 1
ATOM 1330 C C . ALA A 1 173 ? 12.099 -12.171 2.403 1.00 76.31 173 ALA A C 1
ATOM 1332 O O . ALA A 1 173 ? 11.450 -11.961 1.377 1.00 76.31 173 ALA A O 1
ATOM 1333 N N . GLY A 1 174 ? 13.304 -11.634 2.627 1.00 79.81 174 GLY A N 1
ATOM 1334 C CA . GLY A 1 174 ? 14.007 -10.773 1.671 1.00 79.81 174 GLY A CA 1
ATOM 1335 C C . GLY A 1 174 ? 14.235 -11.455 0.317 1.00 79.81 174 GLY A C 1
ATOM 1336 O O . GLY A 1 174 ? 13.835 -10.925 -0.716 1.00 79.81 174 GLY A O 1
ATOM 1337 N N . CYS A 1 175 ? 14.759 -12.684 0.304 1.00 85.88 175 CYS A N 1
ATOM 1338 C CA . CYS A 1 175 ? 14.987 -13.439 -0.934 1.00 85.88 175 CYS A CA 1
ATOM 1339 C C . CYS A 1 175 ? 13.690 -13.741 -1.704 1.00 85.88 175 CYS A C 1
ATOM 1341 O O . CYS A 1 175 ? 13.675 -13.740 -2.940 1.00 85.88 175 CYS A O 1
ATOM 1343 N N . ARG A 1 176 ? 12.580 -14.007 -1.001 1.00 83.62 176 ARG A N 1
ATOM 1344 C CA . ARG A 1 176 ? 11.268 -14.183 -1.647 1.00 83.62 176 ARG A CA 1
ATOM 1345 C C . ARG A 1 176 ? 10.786 -12.884 -2.290 1.00 83.62 176 ARG A C 1
ATOM 1347 O O . ARG A 1 176 ? 10.354 -12.916 -3.441 1.00 83.62 176 ARG A O 1
ATOM 1354 N N . ALA A 1 177 ? 10.918 -11.761 -1.586 1.00 82.31 177 ALA A N 1
ATOM 1355 C CA . ALA A 1 177 ? 10.592 -10.437 -2.108 1.00 82.31 177 ALA A CA 1
ATOM 1356 C C . ALA A 1 177 ? 11.413 -10.099 -3.366 1.00 82.31 177 ALA A C 1
ATOM 1358 O O . ALA A 1 177 ? 10.858 -9.711 -4.395 1.00 82.31 177 ALA A O 1
ATOM 1359 N N . GLU A 1 178 ? 12.723 -10.342 -3.317 1.00 87.75 178 GLU A N 1
ATOM 1360 C CA . GLU A 1 178 ? 13.631 -10.168 -4.453 1.00 87.75 178 GLU A CA 1
ATOM 1361 C C . GLU A 1 178 ? 13.229 -11.039 -5.651 1.00 87.75 178 GLU A C 1
ATOM 1363 O O . GLU A 1 178 ? 13.253 -10.581 -6.796 1.00 87.75 178 GLU A O 1
ATOM 1368 N N . THR A 1 179 ? 12.815 -12.285 -5.405 1.00 87.94 179 THR A N 1
ATOM 1369 C CA . THR A 1 179 ? 12.391 -13.216 -6.461 1.00 87.94 179 THR A CA 1
ATOM 1370 C C . THR A 1 179 ? 11.150 -12.715 -7.203 1.00 87.94 179 THR A C 1
ATOM 1372 O O . THR A 1 179 ? 11.124 -12.779 -8.435 1.00 87.94 179 THR A O 1
ATOM 1375 N N . LEU A 1 180 ? 10.152 -12.201 -6.475 1.00 81.81 180 LEU A N 1
ATOM 1376 C CA . LEU A 1 180 ? 8.917 -11.651 -7.047 1.00 81.81 180 LEU A CA 1
ATOM 1377 C C . LEU A 1 180 ? 9.206 -10.409 -7.897 1.00 81.81 180 LEU A C 1
ATOM 1379 O O . LEU A 1 180 ? 8.890 -10.377 -9.084 1.00 81.81 180 LEU A O 1
ATOM 1383 N N . ILE A 1 181 ? 9.936 -9.434 -7.351 1.00 85.00 181 ILE A N 1
ATOM 1384 C CA . ILE A 1 181 ? 10.312 -8.220 -8.095 1.00 85.00 181 ILE A CA 1
ATOM 1385 C C . ILE A 1 181 ? 11.165 -8.565 -9.326 1.00 85.00 181 ILE A C 1
ATOM 1387 O O . ILE A 1 181 ? 10.948 -8.029 -10.417 1.00 85.00 181 ILE A O 1
ATOM 1391 N N . SER A 1 182 ? 12.083 -9.528 -9.196 1.00 85.25 182 SER A N 1
ATOM 1392 C CA . SER A 1 182 ? 12.898 -10.018 -10.313 1.00 85.25 182 SER A CA 1
ATOM 1393 C C . SER A 1 182 ? 12.064 -10.617 -11.446 1.00 85.25 182 SER A C 1
ATOM 1395 O O . SER A 1 182 ? 12.487 -10.565 -12.603 1.00 85.25 182 SER A O 1
ATOM 1397 N N . ALA A 1 183 ? 10.894 -11.196 -11.160 1.00 84.62 183 ALA A N 1
ATOM 1398 C CA . ALA A 1 183 ? 10.000 -11.708 -12.194 1.00 84.62 183 ALA A CA 1
ATOM 1399 C C . ALA A 1 183 ? 9.435 -10.567 -13.058 1.00 84.62 183 ALA A C 1
ATOM 1401 O O . ALA A 1 183 ? 9.514 -10.644 -14.288 1.00 84.62 183 ALA A O 1
ATOM 1402 N N . GLY A 1 184 ? 8.978 -9.475 -12.436 1.00 82.00 184 GLY A N 1
ATOM 1403 C CA . GLY A 1 184 ? 8.532 -8.263 -13.134 1.00 82.00 184 GLY A CA 1
ATOM 1404 C C . GLY A 1 184 ? 9.647 -7.617 -13.967 1.00 82.00 184 GLY A C 1
ATOM 1405 O O . GLY A 1 184 ? 9.454 -7.309 -15.142 1.00 82.00 184 GLY A O 1
ATOM 1406 N N . VAL A 1 185 ? 10.862 -7.514 -13.414 1.00 83.62 185 VAL A N 1
ATOM 1407 C CA . VAL A 1 185 ? 12.055 -7.022 -14.138 1.00 83.62 185 VAL A CA 1
ATOM 1408 C C . VAL A 1 185 ? 12.338 -7.844 -15.398 1.00 83.62 185 VAL A C 1
ATOM 1410 O O . VAL A 1 185 ? 12.595 -7.288 -16.469 1.00 83.62 185 VAL A O 1
ATOM 1413 N N . ARG A 1 186 ? 12.284 -9.179 -15.299 1.00 83.00 186 ARG A N 1
ATOM 1414 C CA . ARG A 1 186 ? 12.533 -10.070 -16.445 1.00 83.00 186 ARG A CA 1
ATOM 1415 C C . ARG A 1 186 ? 11.481 -9.909 -17.542 1.00 83.00 186 ARG A C 1
ATOM 1417 O O . ARG A 1 186 ? 11.824 -10.079 -18.714 1.00 83.00 186 ARG A O 1
ATOM 1424 N N . ALA A 1 187 ? 10.241 -9.553 -17.201 1.00 81.00 187 ALA A N 1
ATOM 1425 C CA . ALA A 1 187 ? 9.176 -9.328 -18.180 1.00 81.00 187 ALA A CA 1
ATOM 1426 C C . ALA A 1 187 ? 9.547 -8.214 -19.180 1.00 81.00 187 ALA A C 1
ATOM 1428 O O . ALA A 1 187 ? 9.396 -8.392 -20.387 1.00 81.00 187 ALA A O 1
ATOM 1429 N N . ILE A 1 188 ? 10.156 -7.119 -18.708 1.00 79.31 188 ILE A N 1
ATOM 1430 C CA . ILE A 1 188 ? 10.541 -5.955 -19.533 1.00 79.31 188 ILE A CA 1
ATOM 1431 C C . ILE A 1 188 ? 11.516 -6.336 -20.663 1.00 79.31 188 ILE A C 1
ATOM 1433 O O . ILE A 1 188 ? 11.468 -5.772 -21.755 1.00 79.31 188 ILE A O 1
ATOM 1437 N N . GLY A 1 189 ? 12.409 -7.301 -20.416 1.00 66.69 189 GLY A N 1
ATOM 1438 C CA . GLY A 1 189 ? 13.399 -7.767 -21.395 1.00 66.69 189 GLY A CA 1
ATOM 1439 C C . GLY A 1 189 ? 12.965 -8.967 -22.244 1.00 66.69 189 GLY A C 1
ATOM 1440 O O . GLY A 1 189 ? 13.689 -9.328 -23.172 1.00 66.69 189 GLY A O 1
ATOM 1441 N N . SER A 1 190 ? 11.831 -9.597 -21.922 1.00 62.53 190 SER A N 1
ATOM 1442 C CA . SER A 1 190 ? 11.379 -10.862 -22.526 1.00 62.53 190 SER A CA 1
ATOM 1443 C C . SER A 1 190 ? 10.115 -10.746 -23.380 1.00 62.53 190 SER A C 1
ATOM 1445 O O . SER A 1 190 ? 9.712 -11.747 -23.971 1.00 62.53 190 SER A O 1
ATOM 1447 N N . ALA A 1 191 ? 9.528 -9.550 -23.496 1.00 54.94 191 ALA A N 1
ATOM 1448 C CA . ALA A 1 191 ? 8.409 -9.267 -24.392 1.00 54.94 191 ALA A CA 1
ATOM 1449 C C . ALA A 1 191 ? 8.774 -9.607 -25.856 1.00 54.94 191 ALA A C 1
ATOM 1451 O O . ALA A 1 191 ? 9.398 -8.807 -26.549 1.00 54.94 191 ALA A O 1
ATOM 1452 N N . GLY A 1 192 ? 8.419 -10.819 -26.298 1.00 52.16 192 GLY A N 1
ATOM 1453 C CA . GLY A 1 192 ? 8.583 -11.352 -27.655 1.00 52.16 192 GLY A CA 1
ATOM 1454 C C . GLY A 1 192 ? 10.024 -11.687 -28.079 1.00 52.16 192 GLY A C 1
ATOM 1455 O O . GLY A 1 192 ? 10.920 -10.847 -28.047 1.00 52.16 192 GLY A O 1
ATOM 1456 N N . GLN A 1 193 ? 10.252 -12.905 -28.589 1.00 51.94 193 GLN A N 1
ATOM 1457 C CA . GLN A 1 193 ? 11.529 -13.291 -29.220 1.00 51.94 193 GLN A CA 1
ATOM 1458 C C . GLN A 1 193 ? 11.838 -12.528 -30.531 1.00 51.94 193 GLN A C 1
ATOM 1460 O O . GLN A 1 193 ? 12.941 -12.665 -31.061 1.00 51.94 193 GLN A O 1
ATOM 1465 N N . ASP A 1 194 ? 10.936 -11.663 -31.010 1.00 53.72 194 ASP A N 1
ATOM 1466 C CA . ASP A 1 194 ? 11.105 -10.890 -32.243 1.00 53.72 194 ASP A CA 1
ATOM 1467 C C . ASP A 1 194 ? 11.531 -9.428 -31.986 1.00 53.72 194 ASP A C 1
ATOM 1469 O O . ASP A 1 194 ? 10.740 -8.492 -31.911 1.00 53.72 194 ASP A O 1
ATOM 1473 N N . SER A 1 195 ? 12.854 -9.271 -31.889 1.00 67.62 195 SER A N 1
ATOM 1474 C CA . SER A 1 195 ? 13.763 -8.134 -32.163 1.00 67.62 195 SER A CA 1
ATOM 1475 C C . SER A 1 195 ? 13.454 -6.673 -31.756 1.00 67.62 195 SER A C 1
ATOM 1477 O O . SER A 1 195 ? 14.410 -5.984 -31.396 1.00 67.62 195 SER A O 1
ATOM 1479 N N . VAL A 1 196 ? 12.218 -6.160 -31.765 1.00 74.19 196 VAL A N 1
ATOM 1480 C CA . VAL A 1 196 ? 11.935 -4.719 -31.536 1.00 74.19 196 VAL A CA 1
ATOM 1481 C C . VAL A 1 196 ? 11.563 -4.421 -30.085 1.00 74.19 196 VAL A C 1
ATOM 1483 O O . VAL A 1 196 ? 12.190 -3.565 -29.462 1.00 74.19 196 VAL A O 1
ATOM 1486 N N . SER A 1 197 ? 10.618 -5.163 -29.508 1.00 72.75 197 SER A N 1
ATOM 1487 C CA . SER A 1 197 ? 10.227 -5.023 -28.096 1.00 72.75 197 SER A CA 1
ATOM 1488 C C . SER A 1 197 ? 11.414 -5.269 -27.160 1.00 72.75 197 SER A C 1
ATOM 1490 O O . SER A 1 197 ? 11.684 -4.471 -26.266 1.00 72.75 197 SER A O 1
ATOM 1492 N N . ALA A 1 198 ? 12.224 -6.292 -27.446 1.00 76.50 198 ALA A N 1
ATOM 1493 C CA . ALA A 1 198 ? 13.467 -6.554 -26.723 1.00 76.50 198 ALA A CA 1
ATOM 1494 C C . ALA A 1 198 ? 14.512 -5.428 -26.882 1.00 76.50 198 ALA A C 1
ATOM 1496 O O . ALA A 1 198 ? 15.291 -5.168 -25.962 1.00 76.50 198 ALA A O 1
ATOM 1497 N N . ALA A 1 199 ? 14.562 -4.749 -28.034 1.00 80.75 199 ALA A N 1
ATOM 1498 C CA . ALA A 1 199 ? 15.449 -3.603 -28.235 1.00 80.75 199 ALA A CA 1
ATOM 1499 C C . ALA A 1 199 ? 14.977 -2.375 -27.443 1.00 80.75 199 ALA A C 1
ATOM 1501 O O . ALA A 1 199 ? 15.804 -1.720 -26.807 1.00 80.75 199 ALA A O 1
ATOM 1502 N N . LEU A 1 200 ? 13.666 -2.114 -27.414 1.00 80.56 200 LEU A N 1
ATOM 1503 C CA . LEU A 1 200 ? 13.060 -1.066 -26.590 1.00 80.56 200 LEU A CA 1
ATOM 1504 C C . LEU A 1 200 ? 13.249 -1.345 -25.097 1.00 80.56 200 LEU A C 1
ATOM 1506 O O . LEU A 1 200 ? 13.652 -0.445 -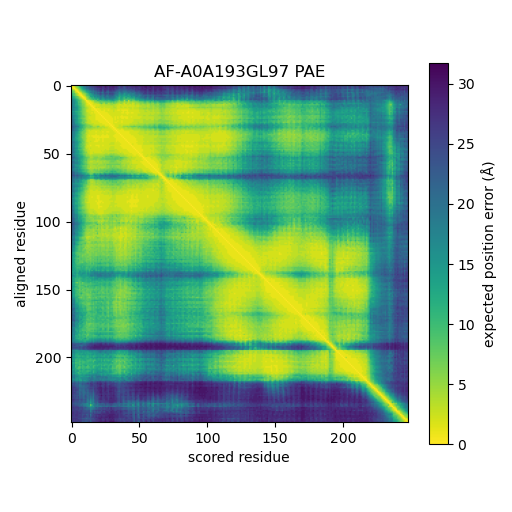24.369 1.00 80.56 200 LEU A O 1
ATOM 1510 N N . GLY A 1 201 ? 13.075 -2.592 -24.653 1.00 81.38 201 GLY A N 1
ATOM 1511 C CA . GLY A 1 201 ? 13.374 -3.004 -23.280 1.00 81.38 201 GLY A CA 1
ATOM 1512 C C . GLY A 1 201 ? 14.843 -2.764 -22.911 1.00 81.38 201 GLY A C 1
ATOM 1513 O O . GLY A 1 201 ? 15.140 -2.163 -21.882 1.00 81.38 201 GLY A O 1
ATOM 1514 N N . LYS A 1 202 ? 15.794 -3.135 -23.781 1.00 83.56 202 LYS A N 1
ATOM 1515 C CA . LYS A 1 202 ? 17.225 -2.818 -23.580 1.00 83.56 202 LYS A CA 1
ATOM 1516 C C . LYS A 1 202 ? 17.491 -1.313 -23.531 1.00 83.56 202 LYS A C 1
ATOM 1518 O O . LYS A 1 202 ? 18.354 -0.871 -22.776 1.00 83.56 202 LYS A O 1
ATOM 1523 N N . GLN A 1 203 ? 16.801 -0.531 -24.357 1.00 84.00 203 GLN A N 1
ATOM 1524 C CA . GLN A 1 203 ? 16.935 0.922 -24.366 1.00 84.00 203 GLN A CA 1
ATOM 1525 C C . GLN A 1 203 ? 16.386 1.539 -23.076 1.00 84.00 203 GLN A C 1
ATOM 1527 O O . GLN A 1 203 ? 17.072 2.369 -22.486 1.00 84.00 203 GLN A O 1
ATOM 1532 N N . LEU A 1 204 ? 15.222 1.082 -22.608 1.00 84.12 204 LEU A N 1
ATOM 1533 C CA . LEU A 1 204 ? 14.637 1.464 -21.326 1.00 84.12 204 LEU A CA 1
ATOM 1534 C C . LEU A 1 204 ? 15.636 1.242 -20.188 1.00 84.12 204 LEU A C 1
ATOM 1536 O O . LEU A 1 204 ? 15.927 2.177 -19.448 1.00 84.12 204 LEU A O 1
ATOM 1540 N N . TRP A 1 205 ? 16.245 0.056 -20.111 1.00 85.56 205 TRP A N 1
ATOM 1541 C CA . TRP A 1 205 ? 17.244 -0.251 -19.084 1.00 85.56 205 TRP A CA 1
ATOM 1542 C C . TRP A 1 205 ? 18.480 0.642 -19.149 1.00 85.56 205 TRP A C 1
ATOM 1544 O O . TRP A 1 205 ? 18.930 1.136 -18.121 1.00 85.56 205 TRP A O 1
ATOM 1554 N N . ARG A 1 206 ? 18.996 0.936 -20.347 1.00 83.94 206 ARG A N 1
ATOM 1555 C CA . ARG A 1 206 ? 20.113 1.884 -20.497 1.00 83.94 206 ARG A CA 1
ATOM 1556 C C . ARG A 1 206 ? 19.757 3.279 -19.993 1.00 83.94 206 ARG A C 1
ATOM 1558 O O . ARG A 1 206 ? 20.619 3.957 -19.441 1.00 83.94 206 ARG A O 1
ATOM 1565 N N . THR A 1 207 ? 18.517 3.718 -20.198 1.00 81.19 207 THR A N 1
ATOM 1566 C CA . THR A 1 207 ? 18.044 5.010 -19.694 1.00 81.19 207 THR A CA 1
ATOM 1567 C C . THR A 1 207 ? 17.853 4.976 -18.178 1.00 81.19 207 THR A C 1
ATOM 1569 O O . THR A 1 207 ? 18.271 5.919 -17.518 1.00 81.19 207 THR A O 1
ATOM 1572 N N . VAL A 1 208 ? 17.323 3.888 -17.611 1.00 79.94 208 VAL A N 1
ATOM 1573 C CA . VAL A 1 208 ? 17.249 3.681 -16.152 1.00 79.94 208 VAL A CA 1
ATOM 1574 C C . VAL A 1 208 ? 18.645 3.732 -15.518 1.00 79.94 208 VAL A C 1
ATOM 1576 O O . VAL A 1 208 ? 18.852 4.468 -14.561 1.00 79.94 208 VAL A O 1
ATOM 1579 N N . GLU A 1 209 ? 19.633 3.037 -16.086 1.00 83.12 209 GLU A N 1
ATOM 1580 C CA . GLU A 1 209 ? 21.024 3.089 -15.609 1.00 83.12 209 GLU A CA 1
ATOM 1581 C C . GLU A 1 209 ? 21.657 4.480 -15.755 1.00 83.12 209 GLU A C 1
ATOM 1583 O O . GLU A 1 209 ? 22.529 4.858 -14.973 1.00 83.12 209 GLU A O 1
ATOM 1588 N N . ALA A 1 210 ? 21.279 5.236 -16.789 1.00 74.94 210 ALA A N 1
ATOM 1589 C CA . ALA A 1 210 ? 21.741 6.609 -16.952 1.00 74.94 210 ALA A CA 1
ATOM 1590 C C . ALA A 1 210 ? 21.156 7.523 -15.863 1.00 74.94 210 ALA A C 1
ATOM 1592 O O . ALA A 1 210 ? 21.889 8.353 -15.326 1.00 74.94 210 ALA A O 1
ATOM 1593 N N . ILE A 1 211 ? 19.881 7.320 -15.501 1.00 75.75 211 ILE A N 1
ATOM 1594 C CA . ILE A 1 211 ? 19.229 8.004 -14.377 1.00 75.75 211 ILE A CA 1
ATOM 1595 C C . ILE A 1 211 ? 19.948 7.671 -13.070 1.00 75.75 211 ILE A C 1
ATOM 1597 O O . ILE A 1 211 ? 20.306 8.587 -12.342 1.00 75.75 211 ILE A O 1
ATOM 1601 N N . ASP A 1 212 ? 20.227 6.397 -12.807 1.00 78.06 212 ASP A N 1
ATOM 1602 C CA . ASP A 1 212 ? 20.926 5.950 -11.595 1.00 78.06 212 ASP A CA 1
ATOM 1603 C C . ASP A 1 212 ? 22.336 6.558 -11.453 1.00 78.06 212 ASP A C 1
ATOM 1605 O O . ASP A 1 212 ? 22.741 6.993 -10.376 1.00 78.06 212 ASP A O 1
ATOM 1609 N N . ARG A 1 213 ? 23.082 6.680 -12.560 1.00 81.12 213 ARG A N 1
ATOM 1610 C CA . ARG A 1 213 ? 24.434 7.271 -12.561 1.00 81.12 213 ARG A CA 1
ATOM 1611 C C . ARG A 1 213 ? 24.456 8.782 -12.332 1.00 81.12 213 ARG A C 1
ATOM 1613 O O . ARG A 1 213 ? 25.487 9.316 -11.918 1.00 81.12 213 ARG A O 1
ATOM 1620 N N . ALA A 1 214 ? 23.374 9.483 -12.656 1.00 77.00 214 ALA A N 1
ATOM 1621 C CA . ALA A 1 214 ? 23.287 10.934 -12.535 1.00 77.00 214 ALA A CA 1
ATOM 1622 C C . ALA A 1 214 ? 21.850 11.389 -12.220 1.00 77.00 214 ALA A C 1
ATOM 1624 O O . ALA A 1 214 ? 21.248 12.121 -13.006 1.00 77.00 214 ALA A O 1
ATOM 1625 N N . PRO A 1 215 ? 21.274 11.015 -11.065 1.00 66.00 215 PRO A N 1
ATOM 1626 C CA . PRO A 1 215 ? 19.868 11.285 -10.773 1.00 66.00 215 PRO A CA 1
ATOM 1627 C C . PRO A 1 215 ? 19.558 12.784 -10.842 1.00 66.00 215 PRO A C 1
ATOM 1629 O O . PRO A 1 215 ? 18.564 13.189 -11.438 1.00 66.00 215 PRO A O 1
ATOM 1632 N N . GLN A 1 216 ? 20.474 13.635 -10.378 1.00 65.25 216 GLN A N 1
ATOM 1633 C CA . GLN A 1 216 ? 20.378 15.096 -10.433 1.00 65.25 216 GLN A CA 1
ATOM 1634 C C . GLN A 1 216 ? 20.166 15.684 -11.842 1.00 65.25 216 GLN A C 1
ATOM 1636 O O . GLN A 1 216 ? 19.619 16.776 -11.956 1.00 65.25 216 GLN A O 1
ATOM 1641 N N . THR A 1 217 ? 20.564 14.993 -12.918 1.00 67.12 217 THR A N 1
ATOM 1642 C CA . THR A 1 217 ? 20.330 15.460 -14.299 1.00 67.12 217 THR A CA 1
ATOM 1643 C C . THR A 1 217 ? 18.968 15.042 -14.849 1.00 67.12 217 THR A C 1
ATOM 1645 O O . THR A 1 217 ? 18.562 15.521 -15.905 1.00 67.12 217 THR A O 1
ATOM 1648 N N . HIS A 1 218 ? 18.256 14.167 -14.137 1.00 58.41 218 HIS A N 1
ATOM 1649 C CA . HIS A 1 218 ? 16.966 13.596 -14.527 1.00 58.41 218 HIS A CA 1
ATOM 1650 C C . HIS A 1 218 ? 15.829 13.932 -13.539 1.00 58.41 218 HIS A C 1
ATOM 1652 O O . HIS A 1 218 ? 14.659 13.775 -13.877 1.00 58.41 218 HIS A O 1
ATOM 1658 N N . VAL A 1 219 ? 16.160 14.464 -12.354 1.00 49.66 219 VAL A N 1
ATOM 1659 C CA . VAL A 1 219 ? 15.234 14.878 -11.277 1.00 49.66 219 VAL A CA 1
ATOM 1660 C C . VAL A 1 219 ? 14.382 16.109 -11.625 1.00 49.66 219 VAL A C 1
ATOM 1662 O O . VAL A 1 219 ? 13.372 16.342 -10.968 1.00 49.66 219 VAL A O 1
ATOM 1665 N N . MET A 1 220 ? 14.674 16.838 -12.710 1.00 37.69 220 MET A N 1
ATOM 1666 C CA . MET A 1 220 ? 13.896 18.024 -13.123 1.00 37.69 220 MET A CA 1
ATOM 1667 C C . MET A 1 220 ? 12.417 17.769 -13.495 1.00 37.69 220 MET A C 1
ATOM 1669 O O . MET A 1 220 ? 11.726 18.718 -13.838 1.00 37.69 220 MET A O 1
ATOM 1673 N N . ASN A 1 221 ? 11.913 16.534 -13.396 1.00 39.38 221 ASN A N 1
ATOM 1674 C CA . ASN A 1 221 ? 10.497 16.194 -13.594 1.00 39.38 221 ASN A CA 1
ATOM 1675 C C . ASN A 1 221 ? 9.888 15.358 -12.445 1.00 39.38 221 ASN A C 1
ATOM 1677 O O . ASN A 1 221 ? 8.795 14.822 -12.606 1.00 39.38 221 ASN A O 1
ATOM 1681 N N . ALA A 1 222 ? 10.586 15.190 -11.312 1.00 36.69 222 ALA A N 1
ATOM 1682 C CA . ALA A 1 222 ? 10.098 14.395 -10.173 1.00 36.69 222 ALA A CA 1
ATOM 1683 C C . ALA A 1 222 ? 9.482 15.246 -9.044 1.00 36.69 222 ALA A C 1
ATOM 1685 O O . ALA A 1 222 ? 8.715 14.732 -8.229 1.00 36.69 222 ALA A O 1
ATOM 1686 N N . GLU A 1 223 ? 9.774 16.547 -9.011 1.00 32.31 223 GLU A N 1
ATOM 1687 C CA . GLU A 1 223 ? 9.177 17.509 -8.083 1.00 32.31 223 GLU A CA 1
ATOM 1688 C C . GLU A 1 223 ? 8.077 18.303 -8.797 1.00 32.31 223 GLU A C 1
ATOM 1690 O O . GLU A 1 223 ? 8.332 19.399 -9.264 1.00 32.31 223 GLU A O 1
ATOM 1695 N N . GLU A 1 224 ? 6.890 17.705 -8.958 1.00 32.50 224 GLU A N 1
ATOM 1696 C CA . GLU A 1 224 ? 5.569 18.371 -9.088 1.00 32.50 224 GLU A CA 1
ATOM 1697 C C . GLU A 1 224 ? 4.517 17.376 -9.619 1.00 32.50 224 GLU A C 1
ATOM 1699 O O . GLU A 1 224 ? 3.890 17.548 -10.661 1.00 32.50 224 GLU A O 1
ATOM 1704 N N . THR A 1 225 ? 4.277 16.276 -8.902 1.00 31.47 225 THR A N 1
ATOM 1705 C CA . THR A 1 225 ? 2.957 15.611 -8.971 1.00 31.47 225 THR A CA 1
ATOM 1706 C C . THR A 1 225 ? 2.542 15.037 -7.616 1.00 31.47 225 THR A C 1
ATOM 1708 O O . THR A 1 225 ? 1.874 14.016 -7.520 1.00 31.47 225 THR A O 1
ATOM 1711 N N . LEU A 1 226 ? 2.899 15.740 -6.538 1.00 35.94 226 LEU A N 1
ATOM 1712 C CA . LEU A 1 226 ? 2.258 15.623 -5.222 1.00 35.94 226 LEU A CA 1
ATOM 1713 C C . LEU A 1 226 ? 1.175 16.704 -5.069 1.00 35.94 226 LEU A C 1
ATOM 1715 O O . LEU A 1 226 ? 1.075 17.370 -4.048 1.00 35.94 226 LEU A O 1
ATOM 1719 N N . ALA A 1 227 ? 0.392 16.921 -6.124 1.00 30.02 227 ALA A N 1
ATOM 1720 C CA . ALA A 1 227 ? -0.792 17.776 -6.105 1.00 30.02 227 ALA A CA 1
ATOM 1721 C C . ALA A 1 227 ? -1.690 17.487 -7.318 1.00 30.02 227 ALA A C 1
ATOM 1723 O O . ALA A 1 227 ? -2.207 18.403 -7.945 1.00 30.02 227 ALA A O 1
ATOM 1724 N N . SER A 1 228 ? -1.886 16.216 -7.686 1.00 29.14 228 SER A N 1
ATOM 1725 C CA . SER A 1 228 ? -3.117 15.893 -8.405 1.00 29.14 228 SER A CA 1
ATOM 1726 C C . SER A 1 228 ? -4.176 15.628 -7.347 1.00 29.14 228 SER A C 1
ATOM 1728 O O . SER A 1 228 ? -4.358 14.512 -6.865 1.00 29.14 228 SER A O 1
ATOM 1730 N N . THR A 1 229 ? -4.842 16.707 -6.946 1.00 28.36 229 THR A N 1
ATOM 1731 C CA . THR A 1 229 ? -6.233 16.702 -6.501 1.00 28.36 229 THR A CA 1
ATOM 1732 C C . THR A 1 229 ? -7.092 16.122 -7.627 1.00 28.36 229 THR A C 1
ATOM 1734 O O . THR A 1 229 ? -7.895 16.811 -8.250 1.00 28.36 229 THR A O 1
ATOM 1737 N N . ALA A 1 230 ? -6.933 14.829 -7.905 1.00 27.36 230 ALA A N 1
ATOM 1738 C CA . ALA A 1 230 ? -8.052 14.058 -8.388 1.00 27.36 230 ALA A CA 1
ATOM 1739 C C . ALA A 1 230 ? -9.045 14.083 -7.227 1.00 27.36 230 ALA A C 1
ATOM 1741 O O . ALA A 1 230 ? -8.847 13.434 -6.197 1.00 27.36 230 ALA A O 1
ATOM 1742 N N . VAL A 1 231 ? -10.051 14.945 -7.361 1.00 31.38 231 VAL A N 1
ATOM 1743 C CA . VAL A 1 231 ? -11.322 14.806 -6.664 1.00 31.38 231 VAL A CA 1
ATOM 1744 C C . VAL A 1 231 ? -11.835 13.438 -7.100 1.00 31.38 231 VAL A C 1
ATOM 1746 O O . VAL A 1 231 ? -12.486 13.304 -8.128 1.00 31.38 231 VAL A O 1
ATOM 1749 N N . LEU A 1 232 ? -11.378 12.396 -6.406 1.00 34.62 232 LEU A N 1
ATOM 1750 C CA . LEU A 1 232 ? -12.008 11.096 -6.453 1.00 34.62 232 LEU A CA 1
ATOM 1751 C C . LEU A 1 232 ? -13.417 11.356 -5.948 1.00 34.62 232 LEU A C 1
ATOM 1753 O O . LEU A 1 232 ? -13.578 11.820 -4.813 1.00 34.62 232 LEU A O 1
ATOM 1757 N N . ASP A 1 233 ? -14.385 11.128 -6.834 1.00 33.78 233 ASP A N 1
ATOM 1758 C CA . ASP A 1 233 ? -15.793 11.025 -6.485 1.00 33.78 233 ASP A CA 1
ATOM 1759 C C . ASP A 1 233 ? -15.924 10.295 -5.148 1.00 33.78 233 ASP A C 1
ATOM 1761 O O . ASP A 1 233 ? -15.215 9.323 -4.868 1.00 33.78 233 ASP A O 1
ATOM 1765 N N . ASP A 1 234 ? -16.778 10.860 -4.306 1.00 42.00 234 ASP A N 1
ATOM 1766 C CA . ASP A 1 234 ? -16.946 10.558 -2.897 1.00 42.00 234 ASP A CA 1
ATOM 1767 C C . ASP A 1 234 ? -16.776 9.058 -2.590 1.00 42.00 234 ASP A C 1
ATOM 1769 O O . ASP A 1 234 ? -17.666 8.244 -2.827 1.00 42.00 234 ASP A O 1
ATOM 1773 N N . VAL A 1 235 ? -15.641 8.676 -1.987 1.00 47.84 235 VAL A N 1
ATOM 1774 C CA . VAL A 1 235 ? -15.401 7.313 -1.449 1.00 47.84 235 VAL A CA 1
ATOM 1775 C C . VAL A 1 235 ? -16.516 6.898 -0.461 1.00 47.84 235 VAL A C 1
ATOM 1777 O O . VAL A 1 235 ? -16.684 5.725 -0.132 1.00 47.84 235 VAL A O 1
ATOM 1780 N N . TRP A 1 236 ? -17.316 7.871 -0.016 1.00 44.66 236 TRP A N 1
ATOM 1781 C CA . TRP A 1 236 ? -18.455 7.762 0.887 1.00 44.66 236 TRP A CA 1
ATOM 1782 C C . TRP A 1 236 ? -19.817 7.558 0.193 1.00 44.66 236 TRP A C 1
ATOM 1784 O O . TRP A 1 236 ? -20.825 7.402 0.888 1.00 44.66 236 TRP A O 1
ATOM 1794 N N . ASP A 1 237 ? -19.879 7.537 -1.141 1.00 42.56 237 ASP A N 1
ATOM 1795 C CA . ASP A 1 237 ? -21.087 7.227 -1.930 1.00 42.56 237 ASP A CA 1
ATOM 1796 C C . ASP A 1 237 ? -21.132 5.768 -2.425 1.00 42.56 237 ASP A C 1
ATOM 1798 O O . ASP A 1 237 ? -21.971 5.390 -3.242 1.00 42.56 237 ASP A O 1
ATOM 1802 N N . ILE A 1 238 ? -20.279 4.903 -1.871 1.00 38.53 238 ILE A N 1
ATOM 1803 C CA . ILE A 1 238 ? -20.270 3.473 -2.183 1.00 38.53 238 ILE A CA 1
ATOM 1804 C C . ILE A 1 238 ? -21.448 2.792 -1.475 1.00 38.53 238 ILE A C 1
ATOM 1806 O O . ILE A 1 238 ? -21.476 2.661 -0.248 1.00 38.53 238 ILE A O 1
ATOM 1810 N N . ALA A 1 239 ? -22.418 2.309 -2.257 1.00 35.00 239 ALA A N 1
ATOM 1811 C CA . ALA A 1 239 ? -23.412 1.366 -1.766 1.00 35.00 239 ALA A CA 1
ATOM 1812 C C . ALA A 1 239 ? -22.676 0.114 -1.236 1.00 35.00 239 ALA A C 1
ATOM 1814 O O . ALA A 1 239 ? -21.891 -0.479 -1.979 1.00 35.00 239 ALA A O 1
ATOM 1815 N N . PRO A 1 240 ? -22.931 -0.355 0.003 1.00 39.22 240 PRO A N 1
ATOM 1816 C CA . PRO A 1 240 ? -22.225 -1.494 0.614 1.00 39.22 240 PRO A CA 1
ATOM 1817 C C . PRO A 1 240 ? -22.313 -2.838 -0.141 1.00 39.22 240 PRO A C 1
ATOM 1819 O O . PRO A 1 240 ? -21.853 -3.852 0.371 1.00 39.22 240 PRO A O 1
ATOM 1822 N N . ALA A 1 241 ? -22.974 -2.882 -1.300 1.00 35.88 241 ALA A N 1
ATOM 1823 C CA . ALA A 1 241 ? -23.201 -4.066 -2.118 1.00 35.88 241 ALA A CA 1
ATOM 1824 C C . ALA A 1 241 ? -22.273 -4.178 -3.346 1.00 35.88 241 ALA A C 1
ATOM 1826 O O . ALA A 1 241 ? -22.284 -5.221 -3.987 1.00 35.88 241 ALA A O 1
ATOM 1827 N N . GLU A 1 242 ? -21.480 -3.154 -3.687 1.00 31.47 242 GLU A N 1
ATOM 1828 C CA . GLU A 1 242 ? -20.777 -3.101 -4.987 1.00 31.47 242 GLU A CA 1
ATOM 1829 C C . GLU A 1 242 ? -19.262 -3.351 -4.940 1.00 31.47 242 GLU A C 1
ATOM 1831 O O . GLU A 1 242 ? -18.561 -3.097 -5.919 1.00 31.47 242 GLU A O 1
ATOM 1836 N N . ARG A 1 243 ? -18.719 -3.917 -3.855 1.00 34.88 243 ARG A N 1
ATOM 1837 C CA . ARG A 1 243 ? -17.379 -4.509 -3.960 1.00 34.88 243 ARG A CA 1
ATOM 1838 C C . ARG A 1 243 ? -17.497 -5.878 -4.614 1.00 34.88 243 ARG A C 1
ATOM 1840 O O . ARG A 1 243 ? -17.911 -6.835 -3.968 1.00 34.88 243 ARG A O 1
ATOM 1847 N N . GLN A 1 244 ? -17.119 -5.938 -5.893 1.00 29.78 244 GLN A N 1
ATOM 1848 C CA . GLN A 1 244 ? -16.671 -7.181 -6.512 1.00 29.78 244 GLN A CA 1
ATOM 1849 C C . GLN A 1 244 ? -15.687 -7.857 -5.561 1.00 29.78 244 GLN A C 1
ATOM 1851 O O . GLN A 1 244 ? -14.721 -7.245 -5.097 1.00 29.78 244 GLN A O 1
ATOM 1856 N N . GLU A 1 245 ? -16.015 -9.097 -5.234 1.00 25.05 245 GLU A N 1
ATOM 1857 C CA . GLU A 1 245 ? -15.205 -10.011 -4.455 1.00 25.05 245 GLU A CA 1
ATOM 1858 C C . GLU A 1 245 ? -13.805 -10.059 -5.083 1.00 25.05 245 GLU A C 1
ATOM 1860 O O . GLU A 1 245 ? -13.631 -10.507 -6.216 1.00 25.05 245 GLU A O 1
ATOM 1865 N N . PHE A 1 246 ? -12.801 -9.556 -4.362 1.00 23.70 246 PHE A N 1
ATOM 1866 C CA . PHE A 1 246 ? -11.432 -10.009 -4.573 1.00 23.70 246 PHE A CA 1
ATOM 1867 C C . PHE A 1 246 ? -11.405 -11.461 -4.087 1.00 23.70 246 PHE A C 1
ATOM 1869 O O . PHE A 1 246 ? -11.220 -11.725 -2.899 1.00 23.70 246 PHE A O 1
ATOM 1876 N N . GLU A 1 247 ? -11.704 -12.390 -4.992 1.00 20.91 247 GLU A N 1
ATOM 1877 C CA . GLU A 1 247 ? -11.357 -13.792 -4.799 1.00 20.91 247 GLU A CA 1
ATOM 1878 C C . GLU A 1 247 ? -9.826 -13.961 -4.909 1.00 20.91 247 GLU A C 1
ATOM 1880 O O . GLU A 1 247 ? -9.184 -13.207 -5.647 1.00 20.91 247 GLU A O 1
ATOM 1885 N N . PRO A 1 248 ? -9.249 -14.883 -4.115 1.00 33.84 248 PRO A N 1
ATOM 1886 C CA . PRO A 1 248 ? -7.809 -15.006 -3.864 1.00 33.84 248 PRO A CA 1
ATOM 1887 C C . PRO A 1 248 ? -6.950 -15.369 -5.082 1.00 33.84 248 PRO A C 1
ATOM 1889 O O . PRO A 1 248 ? -7.449 -16.051 -6.005 1.00 33.84 248 PRO A O 1
#

Radius of gyration: 21.67 Å; Cα contacts (8 Å, |Δi|>4): 209; chains: 1; bounding box: 56×36×61 Å

Nearest PDB structures (foldseek):
  6xr2-assembly1_C  TM=2.846E-01  e=6.364E-01  synthetic construct
  8e0n-assembly1_A  TM=2.572E-01  e=7.320E-01  synthetic construct
  8fbj-assembly1_A  TM=2.763E-01  e=1.063E+00  synthetic construct
  5jxd-assembly1_A  TM=2.289E-01  e=2.140E+00  Mus musculus
  2odu-assembly1_A  TM=1.886E-01  e=7.195E+00  Homo sapiens

Organism: NCBI:txid463014

=== Feature glossary ===
Reading guide. The protein is described through the following features:

Foldseek 3Di. A 3Di character summarizes, for each residue, the relative orientation of the Cα frame of its nearest spatial neighbor. Because it encodes fold topology rather than chemistry, 3Di alignments detect remote structural similarity that sequence alignment misses.

Contact-map, Ramachandran, and PAE plots. Plot images: a contact map (which residues are close in 3D, as an N×N binary image), a Ramachandran scatter (backbone torsion angles, revealing secondary-structure composition at a glance), and — for AlphaFold structures — a PAE heatmap (pairwise prediction confidence).

Radius of gyration, Cα contacts, bounding box. Radius of gyration (Rg) is the root-mean-square distance of Cα atoms from their centroid — a single number for overall size and compactness. A globular domain of N residues has Rg ≈ 2.2·N^0.38 Å; an extended or disordered chain has a much larger Rg. The Cα contact count is the number of residue pairs whose Cα atoms are within 8 Å and are more than four positions apart in sequence — a standard proxy for tertiary packing density. The bounding box is the smallest axis-aligned box enclosing all Cα atoms.

Secondary structure (8-state, DSSP). Eight-state secondary structure (DSSP): H is the canonical α-helix, G the tighter 3₁₀-helix, I the wider π-helix; E/B are β-structure, T and S are turns and bends, and '-' is everything else. DSSP derives these from the pattern of main-chain N–H···O=C hydrogen bonds, not from the sequence.

B-factor. B-factor (Debye–Waller factor) reflects atomic displacement in the crystal lattice. It is an experimental observable (units Å²), not a prediction; low values mean the atom is pinned down, high values mean it moves or is heterogeneous across the crystal.

pLDDT. pLDDT is the predicted lDDT-Cα score: AlphaFold's confidence that the local environment of each residue (all inter-atomic distances within 15 Å) is correctly placed. It is a per-residue number between 0 and 100, with higher meaning more reliable.

Nearest PDB structures. Nearest PDB neighbors are the top structural matches found by Foldseek when searching this structure against the entire Protein Data Bank. Each hit reports a TM-score (0 to 1; >0.5 almost always implies the same fold) and an E-value. These are *structural* homologs — they may share no detectable sequence similarity.

Solvent-accessible surface area. Accessible surface area quantifies burial. A residue with SASA near zero is packed into the hydrophobic core; one with SASA >100 Å² sits on the surface. Computed here via the Shrake–Rupley numerical algorithm with a 1.4 Å probe.

Rendered structure images. Structure images are PyMOL renders from six orthogonal camera directions. Cartoon representation draws helices as coils and strands as arrows; sticks shows the backbone as bonds; surface shows the solvent-excluded envelope. Rainbow coloring maps sequence position to hue (blue→red, N→C); chain coloring assigns a distinct color per polypeptide.

Backbone torsions (φ/ψ). φ (phi) and ψ (psi) are the two rotatable backbone dihedrals per residue: φ is the C(i-1)–N–Cα–C torsion, ψ is the N–Cα–C–N(i+1) torsion, both in degrees on (−180°, 180°]. α-helical residues cluster near (−60°, −45°); β-strand residues near (−120°, +130°). A Ramachandran plot is simply a scatter of (φ, ψ) for every residue.

Predicted aligned error. Predicted Aligned Error (PAE) is an AlphaFold confidence matrix: entry (i, j) is the expected error in the position of residue j, in ångströms, when the prediction is superimposed on the true structure at residue i. Low PAE within a block of residues means that block is internally rigid and well-predicted; high PAE between two blocks means their relative placement is uncertain even if each block individually is confident.

mmCIF coordinates. Structure coordinates are given as an mmCIF _atom_site loop: one row per atom with element, residue name, chain id, sequence number, and x/y/z position in Å. Only the four main-chain atoms per residue are included here; side chains are omitted to keep the record compact.

InterPro / GO / CATH / organism. Database cross-references. InterPro integrates a dozen domain/family signature databases into unified entries with residue-range hits. GO terms attach function/process/location l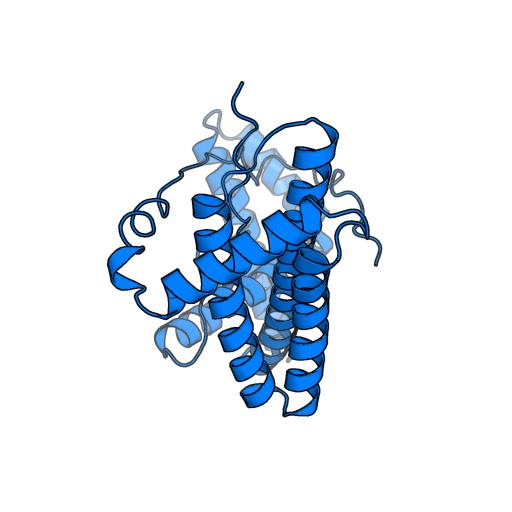abels with evidence codes. CATH codes position the fold in a four-level structural taxonomy. Organism is the NCBI-taxonomy species name.

Secondary structure (3-state, P-SEA). SS3 is a coarse helix/strand/coil call (letters a/b/c) made by the P-SEA algorithm from inter-Cα distances and dihedrals. It is less detailed than DSSP but needs only Cα positions.

Sequence. Sequence gives the chain of amino acids in standard one-letter code (A=alanine, C=cysteine, …, Y=tyrosine), read N→C. It is the only feature that is directly encoded by the gene; all structural features are derived from the folded form of this sequence.